Protein AF-A0A2T2R3G6-F1 (afdb_monomer)

Radius of gyration: 20.71 Å; Cα contacts (8 Å, |Δi|>4): 305; chains: 1; bounding box: 63×57×49 Å

Nearest PDB structures (foldseek):
  6sni-assembly1_X  TM=6.736E-01  e=7.166E-01  Saccharomyces cerevisiae

Foldseek 3Di:
DDDPPPPVVVVCPPVLVVVLVVLLVVQLCVLLVVLVPDDFAQDDVLVVLLVLLLVLQPDLDDQQDPLCPPPNVVDRDDQASVLSNQLSPQCNVPNSRNSLSSSLSSLLSCLLSLQLSLCVVVVPPPSVVVSVCVCVVDPVVVSVSRHSDLCSNVNSLLSVLLVCLVVVVLVVNLQSLLVCSNGHLVSCVQLVSLVVVQVVCCVPPVDRDCSSNVSSVNSNLNNLVVHPRSVVSVVVCCCVPVVVVVCVVVPNDDPPDVVPPPVPPVVVCVVPPD

pLDDT: mean 86.93, std 16.01, range [39.03, 98.69]

Secondary structure (DSSP, 8-state):
-------HHHHHTSHHHHHHHHHHHHHHHHHHHHHHTSSS-SSHHHHHHHHHHHHTTT-S---SSSGGGSTTTTS---TTHHHHHHHHHHHHHH-HHHHHHHHHHHHHHHHHHHHHHHHHHTT-TTHHHHHHHHHHS-HHHHHHHHS--THHHHHHHHHHHHHHHHTT-HHHHHHHHHHHHHH-GGGGHHHHHHHHHHHHHHHHHS----HHHHHHHHHHHHHHHHSTTHHHHHHHHHIIIIIHHHHHHTT---S-SGGG----HHHHHHHHT-

Mean predicted aligned error: 7.82 Å

Structure (mmCIF, N/CA/C/O backbone):
data_AF-A0A2T2R3G6-F1
#
_entry.id   AF-A0A2T2R3G6-F1
#
loop_
_atom_site.group_PDB
_atom_site.id
_atom_site.type_symbol
_atom_site.label_atom_id
_atom_site.label_alt_id
_atom_site.label_comp_id
_atom_site.label_asym_id
_atom_site.label_entity_id
_atom_site.label_seq_id
_atom_site.pdbx_PDB_ins_code
_atom_site.Cartn_x
_atom_site.Cartn_y
_atom_site.Cartn_z
_atom_site.occupancy
_atom_site.B_iso_or_equiv
_atom_site.auth_seq_id
_atom_site.auth_comp_id
_atom_site.auth_asym_id
_atom_site.auth_atom_id
_atom_site.pdbx_PDB_model_num
ATOM 1 N N . MET A 1 1 ? -28.044 13.651 13.625 1.00 39.03 1 MET A N 1
ATOM 2 C CA . MET A 1 1 ? -26.801 13.963 14.368 1.00 39.03 1 MET A CA 1
ATOM 3 C C . MET A 1 1 ? -25.564 13.496 13.582 1.00 39.03 1 MET A C 1
ATOM 5 O O . MET A 1 1 ? -24.772 12.707 14.073 1.00 39.03 1 MET A O 1
ATOM 9 N N . TYR A 1 2 ? -25.412 13.959 12.334 1.00 41.62 2 TYR A N 1
ATOM 10 C CA . TYR A 1 2 ? -24.286 13.629 11.449 1.00 41.62 2 TYR A CA 1
ATOM 11 C C . TYR A 1 2 ? -23.939 14.863 10.615 1.00 41.62 2 TYR A C 1
ATOM 13 O O . TYR A 1 2 ? -24.542 15.094 9.574 1.00 41.62 2 TYR A O 1
ATOM 21 N N . SER A 1 3 ? -22.976 15.657 11.073 1.00 40.16 3 SER A N 1
ATOM 22 C CA . SER A 1 3 ? -22.322 16.681 10.249 1.00 40.16 3 SER A CA 1
ATOM 23 C C . SER A 1 3 ? -20.964 17.062 10.840 1.00 40.16 3 SER A C 1
ATOM 25 O O . SER A 1 3 ? -20.681 18.226 11.079 1.00 40.16 3 SER A O 1
ATOM 27 N N . ASN A 1 4 ? -20.102 16.071 11.070 1.00 41.09 4 ASN A N 1
ATOM 28 C CA . ASN A 1 4 ? -18.663 16.320 11.160 1.00 41.09 4 ASN A CA 1
ATOM 29 C C . ASN A 1 4 ? -18.038 15.919 9.824 1.00 41.09 4 ASN A C 1
ATOM 31 O O . ASN A 1 4 ? -17.258 14.970 9.730 1.00 41.09 4 ASN A O 1
ATOM 35 N N . LEU A 1 5 ? -18.438 16.631 8.765 1.00 44.44 5 LEU A N 1
ATOM 36 C CA . LEU A 1 5 ? -17.554 16.808 7.622 1.00 44.44 5 LEU A CA 1
ATOM 37 C C . LEU A 1 5 ? -16.314 17.487 8.192 1.00 44.44 5 LEU A C 1
ATOM 39 O O . LEU A 1 5 ? -16.397 18.572 8.757 1.00 44.44 5 LEU A O 1
ATOM 43 N N . ILE A 1 6 ? -15.203 16.762 8.153 1.00 50.38 6 ILE A N 1
ATOM 44 C CA . ILE A 1 6 ? -13.893 17.214 8.601 1.00 50.38 6 ILE A CA 1
ATOM 45 C C . ILE A 1 6 ? -13.668 18.603 8.005 1.00 50.38 6 ILE A C 1
ATOM 47 O O . ILE A 1 6 ? -13.547 18.728 6.787 1.00 50.38 6 ILE A O 1
ATOM 51 N N . ASP A 1 7 ? -13.630 19.634 8.850 1.00 47.47 7 ASP A N 1
ATOM 52 C CA . ASP A 1 7 ? -13.174 20.957 8.445 1.00 47.47 7 ASP A CA 1
ATOM 53 C C . ASP A 1 7 ? -11.701 20.823 8.045 1.00 47.47 7 ASP A C 1
ATOM 55 O O . ASP A 1 7 ? -10.779 20.795 8.872 1.00 47.47 7 ASP A O 1
ATOM 59 N N . PHE A 1 8 ? -11.490 20.614 6.749 1.00 47.41 8 PHE A N 1
ATOM 60 C CA . PHE A 1 8 ? -10.202 20.258 6.173 1.00 47.41 8 PHE A CA 1
ATOM 61 C C . PHE A 1 8 ? -9.175 21.377 6.406 1.00 47.41 8 PHE A C 1
ATOM 63 O O . PHE A 1 8 ? -7.996 21.096 6.632 1.00 47.41 8 PHE A O 1
ATOM 70 N N . LYS A 1 9 ? -9.630 22.640 6.470 1.00 46.06 9 LYS A N 1
ATOM 71 C CA . LYS A 1 9 ? -8.778 23.815 6.703 1.00 46.06 9 LYS A CA 1
ATOM 72 C C . LYS A 1 9 ? -8.233 23.866 8.131 1.00 46.06 9 LYS A C 1
ATOM 74 O O . LYS A 1 9 ? -7.035 24.080 8.310 1.00 46.06 9 LYS A O 1
ATOM 79 N N . ASN A 1 10 ? -9.059 23.601 9.143 1.00 48.12 10 ASN A N 1
ATOM 80 C CA . ASN A 1 10 ? -8.590 23.543 10.536 1.00 48.12 10 ASN A CA 1
ATOM 81 C C . ASN A 1 10 ? -7.815 22.255 10.849 1.00 48.12 10 ASN A C 1
ATOM 83 O O . ASN A 1 10 ? -6.968 22.216 11.744 1.00 48.12 10 ASN A O 1
ATOM 87 N N . THR A 1 11 ? -8.036 21.204 10.059 1.00 52.19 11 THR A N 1
ATOM 88 C CA . THR A 1 11 ? -7.365 19.917 10.227 1.00 52.19 11 THR A CA 1
ATOM 89 C C . THR A 1 11 ? -5.883 19.990 9.851 1.00 52.19 11 THR A C 1
ATOM 91 O O . THR A 1 11 ? -5.069 19.512 10.641 1.00 52.19 11 THR A O 1
ATOM 94 N N . ILE A 1 12 ? -5.513 20.648 8.742 1.00 52.28 12 ILE A N 1
ATOM 95 C CA . ILE A 1 12 ? -4.117 20.790 8.268 1.00 52.28 12 ILE A CA 1
ATOM 96 C C . ILE A 1 12 ? -3.235 21.576 9.258 1.00 52.28 12 ILE A C 1
ATOM 98 O O . ILE A 1 12 ? -2.054 21.270 9.405 1.00 52.28 12 ILE A O 1
ATOM 102 N N . LYS A 1 13 ? -3.808 22.514 10.027 1.00 50.62 13 LYS A N 1
ATOM 103 C CA . LYS A 1 13 ? -3.076 23.289 11.050 1.00 50.62 13 LYS A CA 1
ATOM 104 C C . LYS A 1 13 ? -2.739 22.505 12.324 1.00 50.62 13 LYS A C 1
ATOM 106 O O . LYS A 1 13 ? -2.010 23.002 13.181 1.00 50.62 13 LYS A O 1
ATOM 111 N N . SER A 1 14 ? -3.247 21.283 12.491 1.00 69.56 14 SER A N 1
ATOM 112 C CA . SER A 1 14 ? -2.908 20.480 13.668 1.00 69.56 14 SER A CA 1
ATOM 113 C C . SER A 1 14 ? -1.479 19.929 13.559 1.00 69.56 14 SER A C 1
ATOM 115 O O . SER A 1 14 ? -1.137 19.274 12.574 1.00 69.56 14 SER A O 1
ATOM 117 N N . LYS A 1 15 ? -0.653 20.137 14.602 1.00 81.19 15 LYS A N 1
ATOM 118 C CA . LYS A 1 15 ? 0.766 19.705 14.676 1.00 81.19 15 LYS A CA 1
ATOM 119 C C . LYS A 1 15 ? 1.006 18.263 14.195 1.00 81.19 15 LYS A C 1
ATOM 121 O O . LYS A 1 15 ? 2.077 17.956 13.690 1.00 81.19 15 LYS A O 1
ATOM 126 N N . ARG A 1 16 ? 0.013 17.372 14.317 1.00 82.88 16 ARG A N 1
ATOM 127 C CA . ARG A 1 16 ? 0.084 15.983 13.830 1.00 82.88 16 ARG A CA 1
ATOM 128 C C . ARG A 1 16 ? 0.355 15.854 12.324 1.00 82.88 16 ARG A C 1
ATOM 130 O O . ARG A 1 16 ? 1.092 14.951 11.953 1.00 82.88 16 ARG A O 1
ATOM 137 N N . TRP A 1 17 ? -0.206 16.711 11.467 1.00 86.56 17 TRP A N 1
ATOM 138 C CA . TRP A 1 17 ? -0.004 16.586 10.017 1.00 86.56 17 TRP A CA 1
ATOM 139 C C . TRP A 1 17 ? 1.350 17.118 9.585 1.00 86.56 17 TRP A C 1
ATOM 141 O O . TRP A 1 17 ? 1.977 16.509 8.729 1.00 86.56 17 TRP A O 1
ATOM 151 N N . LEU A 1 18 ? 1.844 18.167 10.248 1.00 92.00 18 LEU A N 1
ATOM 152 C CA . LEU A 1 18 ? 3.220 18.632 10.064 1.00 92.00 18 LEU A CA 1
ATOM 153 C C . LEU A 1 18 ? 4.217 17.507 10.354 1.00 92.00 18 LEU A C 1
ATOM 155 O O . LEU A 1 18 ? 5.111 17.257 9.555 1.00 92.00 18 LEU A O 1
ATOM 159 N N . TRP A 1 19 ? 4.016 16.760 11.442 1.00 94.69 19 TRP A N 1
ATOM 160 C CA . TRP A 1 19 ? 4.860 15.605 11.744 1.00 94.69 19 TRP A CA 1
ATOM 161 C C . TRP A 1 19 ? 4.703 14.459 10.747 1.00 94.69 19 TRP A C 1
ATOM 163 O O . TRP A 1 19 ? 5.701 13.846 10.389 1.00 94.69 19 TRP A O 1
ATOM 173 N N . ALA A 1 20 ? 3.488 14.168 10.277 1.00 94.94 20 ALA A N 1
ATOM 174 C CA . ALA A 1 20 ? 3.276 13.145 9.253 1.00 94.94 20 ALA A CA 1
ATOM 175 C C . ALA A 1 20 ? 4.004 13.489 7.942 1.00 94.94 20 ALA A C 1
ATOM 177 O O . ALA A 1 20 ? 4.664 12.627 7.368 1.00 94.94 20 ALA A O 1
ATOM 178 N N . VAL A 1 21 ? 3.941 14.756 7.516 1.00 96.38 21 VAL A N 1
ATOM 179 C CA . VAL A 1 21 ? 4.711 15.271 6.374 1.00 96.38 21 VAL A CA 1
ATOM 180 C C . VAL A 1 21 ? 6.210 15.187 6.658 1.00 96.38 21 VAL A C 1
ATOM 182 O O . VAL A 1 21 ? 6.958 14.744 5.797 1.00 96.38 21 VAL A O 1
ATOM 185 N N . GLY A 1 22 ? 6.649 15.519 7.875 1.00 97.19 22 GLY A N 1
ATOM 186 C CA . GLY A 1 22 ? 8.041 15.353 8.296 1.00 97.19 22 GLY A CA 1
ATOM 187 C C . GLY A 1 22 ? 8.535 13.909 8.164 1.00 97.19 22 GLY A C 1
ATOM 188 O O . GLY A 1 22 ? 9.585 13.681 7.572 1.00 97.19 22 GLY A O 1
ATOM 189 N N . TYR A 1 23 ? 7.760 12.924 8.634 1.00 97.75 23 TYR A N 1
ATOM 190 C CA . TYR A 1 23 ? 8.084 11.503 8.458 1.00 97.75 23 TYR A CA 1
ATOM 191 C C . TYR A 1 23 ? 8.089 11.085 6.989 1.00 97.75 23 TYR A C 1
ATOM 193 O O . TYR A 1 23 ? 8.966 10.320 6.594 1.00 97.75 23 TYR A O 1
ATOM 201 N N . LEU A 1 24 ? 7.143 11.582 6.189 1.00 98.31 24 LEU A N 1
ATOM 202 C CA . LEU A 1 24 ? 7.088 11.305 4.756 1.00 98.31 24 LEU A CA 1
ATOM 203 C C . LEU A 1 24 ? 8.350 11.820 4.055 1.00 98.31 24 LEU A C 1
ATOM 205 O O . LEU A 1 24 ? 9.021 11.050 3.382 1.00 98.31 24 LEU A O 1
ATOM 209 N N . VAL A 1 25 ? 8.705 13.091 4.255 1.00 98.44 25 VAL A N 1
ATOM 210 C CA . VAL A 1 25 ? 9.875 13.715 3.621 1.00 98.44 25 VAL A CA 1
ATOM 211 C C . VAL A 1 25 ? 11.170 13.067 4.103 1.00 98.44 25 VAL A C 1
ATOM 213 O O . VAL A 1 25 ? 11.988 12.672 3.280 1.00 98.44 25 VAL A O 1
ATOM 216 N N . ALA A 1 26 ? 11.350 12.895 5.416 1.00 98.25 26 ALA A N 1
ATOM 217 C CA . ALA A 1 26 ? 12.569 12.300 5.961 1.00 98.25 26 ALA A CA 1
ATOM 218 C C . ALA A 1 26 ? 12.765 10.851 5.490 1.00 98.25 26 ALA A C 1
ATOM 220 O O . ALA A 1 26 ? 13.861 10.484 5.072 1.00 98.25 26 ALA A O 1
ATOM 221 N N . SER A 1 27 ? 11.700 10.040 5.501 1.00 98.19 27 SER A N 1
ATOM 222 C CA . SER A 1 27 ? 11.773 8.654 5.021 1.00 98.19 27 SER A CA 1
ATOM 223 C C . SER A 1 27 ? 11.993 8.605 3.511 1.00 98.19 27 SER A C 1
ATOM 225 O O . SER A 1 27 ? 12.793 7.801 3.047 1.00 98.19 27 SER A O 1
ATOM 227 N N . PHE A 1 28 ? 11.333 9.481 2.744 1.00 98.69 28 PHE A N 1
ATOM 228 C CA . PHE A 1 28 ? 11.539 9.582 1.300 1.00 98.69 28 PHE A CA 1
ATOM 229 C C . PHE A 1 28 ? 13.001 9.878 0.984 1.00 98.69 28 PHE A C 1
ATOM 231 O O . PHE A 1 28 ? 13.601 9.137 0.217 1.00 98.69 28 PHE A O 1
ATOM 238 N N . LEU A 1 29 ? 13.586 10.900 1.617 1.00 98.56 29 LEU A N 1
ATOM 239 C CA . LEU A 1 29 ? 14.992 11.249 1.424 1.00 98.56 29 LEU A CA 1
ATOM 240 C C . LEU A 1 29 ? 15.914 10.090 1.809 1.00 98.56 29 LEU A C 1
ATOM 242 O O . LEU A 1 29 ? 16.826 9.774 1.055 1.00 98.56 29 LEU A O 1
ATOM 246 N N . PHE A 1 30 ? 15.653 9.416 2.930 1.00 97.62 30 PHE A N 1
ATOM 247 C CA . PHE A 1 30 ? 16.432 8.252 3.352 1.00 97.62 30 PHE A CA 1
ATOM 248 C C . PHE A 1 30 ? 16.434 7.130 2.299 1.00 97.62 30 PHE A C 1
ATOM 250 O O . PHE A 1 30 ? 17.503 6.699 1.867 1.00 97.62 30 PHE A O 1
ATOM 257 N N . PHE A 1 31 ? 15.257 6.679 1.849 1.00 98.06 31 PHE A N 1
ATOM 258 C CA . PHE A 1 31 ? 15.159 5.622 0.837 1.00 98.06 31 PHE A CA 1
ATOM 259 C C . PHE A 1 31 ? 15.727 6.077 -0.511 1.00 98.06 31 PHE A C 1
ATOM 261 O O . PHE A 1 31 ? 16.480 5.340 -1.148 1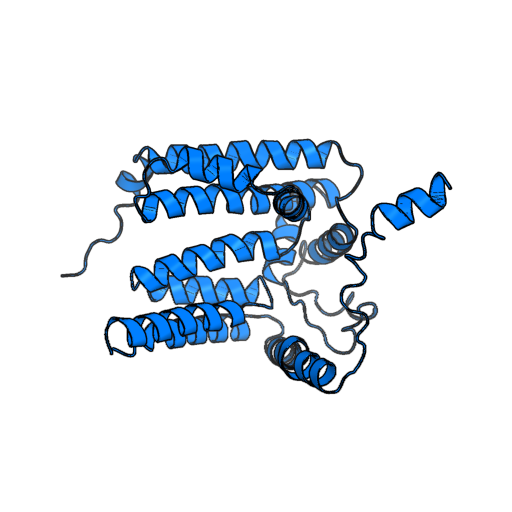.00 98.06 31 PHE A O 1
ATOM 268 N N . PHE A 1 32 ? 15.418 7.306 -0.920 1.00 98.25 32 PHE A N 1
ATOM 269 C CA . PHE A 1 32 ? 15.817 7.843 -2.212 1.00 98.25 32 PHE A CA 1
ATOM 270 C C . PHE A 1 32 ? 17.329 8.020 -2.328 1.00 98.25 32 PHE A C 1
ATOM 272 O O . PHE A 1 32 ? 17.908 7.592 -3.321 1.00 98.25 32 PHE A O 1
ATOM 279 N N . LEU A 1 33 ? 17.989 8.575 -1.306 1.00 98.06 33 LEU A N 1
ATOM 280 C CA . LEU A 1 33 ? 19.445 8.735 -1.301 1.00 98.06 33 LEU A CA 1
ATOM 281 C C . LEU A 1 33 ? 20.163 7.385 -1.383 1.00 98.06 33 LEU A C 1
ATOM 283 O O . LEU A 1 33 ? 21.166 7.267 -2.080 1.00 98.06 33 LEU A O 1
ATOM 287 N N . ILE A 1 34 ? 19.643 6.346 -0.729 1.00 96.50 34 ILE A N 1
ATOM 288 C CA . ILE A 1 34 ? 20.208 4.996 -0.847 1.00 96.50 34 ILE A CA 1
ATOM 289 C C . ILE A 1 34 ? 20.004 4.456 -2.264 1.00 96.50 34 ILE A C 1
ATOM 291 O O . ILE A 1 34 ? 20.954 3.975 -2.872 1.00 96.50 34 ILE A O 1
ATOM 295 N N . HIS A 1 35 ? 18.802 4.589 -2.830 1.00 96.19 35 HIS A N 1
ATOM 296 C CA . HIS A 1 35 ? 18.534 4.168 -4.205 1.00 96.19 35 HIS A CA 1
ATOM 297 C C . HIS A 1 35 ? 19.368 4.917 -5.251 1.00 96.19 35 HIS A C 1
ATOM 299 O O . HIS A 1 35 ? 19.729 4.321 -6.263 1.00 96.19 35 HIS A O 1
ATOM 305 N N . LEU A 1 36 ? 19.6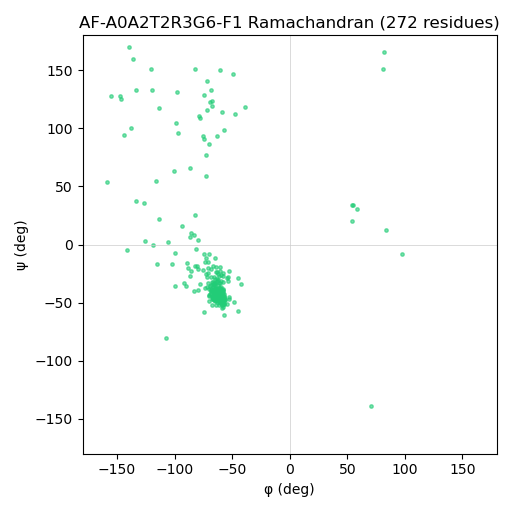86 6.194 -5.030 1.00 96.25 36 LEU A N 1
ATOM 306 C CA . LEU A 1 36 ? 20.556 6.968 -5.919 1.00 96.25 36 LEU A CA 1
ATOM 307 C C . LEU A 1 36 ? 21.992 6.439 -5.945 1.00 96.25 36 LEU A C 1
ATOM 309 O O . LEU A 1 36 ? 22.617 6.470 -6.997 1.00 96.25 36 LEU A O 1
ATOM 313 N N . ASN A 1 37 ? 22.491 5.929 -4.818 1.00 94.56 37 ASN A N 1
ATOM 314 C CA . ASN A 1 37 ? 23.843 5.373 -4.713 1.00 94.56 37 ASN A CA 1
ATOM 315 C C . ASN A 1 37 ? 23.956 3.927 -5.230 1.00 94.56 37 ASN A C 1
ATOM 317 O O . ASN A 1 37 ? 25.046 3.362 -5.229 1.00 94.56 37 ASN A O 1
ATOM 321 N N . LEU A 1 38 ? 22.846 3.310 -5.641 1.00 93.06 38 LEU A N 1
ATOM 322 C CA . LEU A 1 38 ? 22.836 1.975 -6.230 1.00 93.06 38 LEU A CA 1
ATOM 323 C C . LEU A 1 38 ? 22.794 2.075 -7.753 1.00 93.06 38 LEU A C 1
ATOM 325 O O . LEU A 1 38 ? 21.916 2.739 -8.302 1.00 93.06 38 LEU A O 1
ATOM 329 N N . GLU A 1 39 ? 23.671 1.349 -8.437 1.00 91.94 39 GLU A N 1
ATOM 330 C CA . GLU A 1 39 ? 23.513 1.100 -9.871 1.00 91.94 39 GLU A CA 1
ATOM 331 C C . GLU A 1 39 ? 22.312 0.166 -10.094 1.00 91.94 39 GLU A C 1
ATOM 333 O O . GLU A 1 39 ? 22.240 -0.929 -9.529 1.00 91.94 39 GLU A O 1
ATOM 338 N N . GLY A 1 40 ? 21.324 0.605 -10.880 1.00 93.06 40 GLY A N 1
ATOM 339 C CA . GLY A 1 40 ? 20.099 -0.161 -11.104 1.00 93.06 40 GLY A CA 1
ATOM 340 C C . GLY A 1 40 ? 19.186 -0.223 -9.873 1.00 93.06 40 GLY A C 1
ATOM 341 O O . GLY A 1 40 ? 18.963 0.779 -9.191 1.00 93.06 40 GLY A O 1
ATOM 342 N N . PHE A 1 41 ? 18.591 -1.390 -9.602 1.00 94.19 41 PHE A N 1
ATOM 343 C CA . PHE A 1 41 ? 17.603 -1.560 -8.533 1.00 94.19 41 PHE A CA 1
ATOM 344 C C . PHE A 1 41 ? 18.015 -2.594 -7.490 1.00 94.19 41 PHE A C 1
ATOM 346 O O . PHE A 1 41 ? 18.673 -3.591 -7.779 1.00 94.19 41 PHE A O 1
ATOM 353 N N . PHE A 1 42 ? 17.532 -2.386 -6.266 1.00 91.12 42 PHE A N 1
ATOM 354 C CA . PHE A 1 42 ? 17.641 -3.380 -5.211 1.00 91.12 42 PHE A CA 1
ATOM 355 C C . PHE A 1 42 ? 16.689 -4.555 -5.504 1.00 91.12 42 PHE A C 1
ATOM 357 O O . PHE A 1 42 ? 15.469 -4.382 -5.512 1.00 91.12 42 PHE A O 1
ATOM 364 N N . GLY A 1 43 ? 17.252 -5.746 -5.731 1.00 86.38 43 GLY A N 1
ATOM 365 C CA . GLY A 1 43 ? 16.516 -6.974 -6.058 1.00 86.38 43 GLY A CA 1
ATOM 366 C C . GLY A 1 43 ? 16.099 -7.096 -7.533 1.00 86.38 43 GLY A C 1
ATOM 367 O O . GLY A 1 43 ? 15.847 -6.107 -8.217 1.00 86.38 43 GLY A O 1
ATOM 368 N N . SER A 1 44 ? 15.991 -8.334 -8.027 1.00 86.12 44 SER A N 1
ATOM 369 C CA . SER A 1 44 ? 15.664 -8.639 -9.433 1.00 86.12 44 SER A CA 1
ATOM 370 C C . SER A 1 44 ? 14.263 -8.183 -9.849 1.00 86.12 44 SER A C 1
ATOM 372 O O . SER A 1 44 ? 14.072 -7.688 -10.958 1.00 86.12 44 SER A O 1
ATOM 374 N N . ASP A 1 45 ? 13.280 -8.301 -8.955 1.00 86.50 45 ASP A N 1
ATOM 375 C CA . ASP A 1 45 ? 11.872 -8.025 -9.275 1.00 86.50 45 ASP A CA 1
ATOM 376 C C . ASP A 1 45 ? 11.619 -6.553 -9.614 1.00 86.50 45 ASP A C 1
ATOM 378 O O . ASP A 1 45 ? 10.716 -6.235 -10.389 1.00 86.50 45 ASP A O 1
ATOM 382 N N . ALA A 1 46 ? 12.423 -5.641 -9.064 1.00 92.75 46 ALA A N 1
ATOM 383 C CA . ALA A 1 46 ? 12.292 -4.218 -9.341 1.00 92.75 46 ALA A CA 1
ATOM 384 C C . ALA A 1 46 ? 12.594 -3.892 -10.815 1.00 92.75 46 ALA A C 1
ATOM 386 O O . ALA A 1 46 ? 11.926 -3.034 -11.389 1.00 92.75 46 ALA A O 1
ATOM 387 N N . PHE A 1 47 ? 13.514 -4.620 -11.464 1.00 92.38 47 PHE A N 1
ATOM 388 C CA . PHE A 1 47 ? 13.775 -4.473 -12.901 1.00 92.38 47 PHE A CA 1
ATOM 389 C C . PHE A 1 47 ? 12.559 -4.868 -13.737 1.00 92.38 47 PHE A C 1
ATOM 391 O O . PHE A 1 47 ? 12.188 -4.150 -14.668 1.00 92.38 47 PHE A O 1
ATOM 398 N N . TYR A 1 48 ? 11.917 -5.982 -13.374 1.00 90.06 48 TYR A N 1
ATOM 399 C CA . TYR A 1 48 ? 10.674 -6.424 -13.998 1.00 90.06 48 TYR A CA 1
ATOM 400 C C . TYR A 1 48 ? 9.584 -5.356 -13.853 1.00 90.06 48 TYR A C 1
ATOM 402 O O . TYR A 1 48 ? 9.002 -4.926 -14.848 1.00 90.06 48 TYR A O 1
ATOM 410 N N . HIS A 1 49 ? 9.354 -4.863 -12.636 1.00 93.19 49 HIS A N 1
ATOM 411 C CA . HIS A 1 49 ? 8.321 -3.865 -12.395 1.00 93.19 49 HIS A CA 1
ATOM 412 C C . HIS A 1 49 ? 8.611 -2.522 -13.076 1.00 93.19 49 HIS A C 1
ATOM 414 O O . HIS A 1 49 ? 7.684 -1.907 -13.598 1.00 93.19 49 HIS A O 1
ATOM 420 N N . ALA A 1 50 ? 9.869 -2.080 -13.135 1.00 94.50 50 ALA A N 1
ATOM 421 C CA . ALA A 1 50 ? 10.258 -0.876 -13.866 1.00 94.50 50 ALA A CA 1
ATOM 422 C C . ALA A 1 50 ? 10.028 -1.037 -15.376 1.00 94.50 50 ALA A C 1
ATOM 424 O O . ALA A 1 50 ? 9.516 -0.135 -16.035 1.00 94.50 50 ALA A O 1
ATOM 425 N N . ALA A 1 51 ? 10.389 -2.197 -15.938 1.00 91.06 51 ALA A N 1
ATOM 426 C CA . ALA A 1 51 ? 10.137 -2.513 -17.341 1.00 91.06 51 ALA A CA 1
ATOM 427 C C . ALA A 1 51 ? 8.638 -2.560 -17.648 1.00 91.06 51 ALA A C 1
ATOM 429 O O . ALA A 1 51 ? 8.198 -1.935 -18.607 1.00 91.06 51 ALA A O 1
ATOM 430 N N . HIS A 1 52 ? 7.842 -3.211 -16.806 1.00 88.69 52 HIS A N 1
ATOM 431 C CA . HIS A 1 52 ? 6.400 -3.279 -17.004 1.00 88.69 52 HIS A CA 1
ATOM 432 C C . HIS A 1 52 ? 5.750 -1.890 -16.869 1.00 88.69 52 HIS A C 1
ATOM 434 O O . HIS A 1 52 ? 5.009 -1.457 -17.748 1.00 88.69 52 HIS A O 1
ATOM 440 N N . SER A 1 53 ? 6.115 -1.131 -15.835 1.00 92.56 53 SER A N 1
ATOM 441 C CA . SER A 1 53 ? 5.643 0.246 -15.632 1.00 92.56 53 SER A CA 1
ATOM 442 C C . SER A 1 53 ? 5.970 1.162 -16.813 1.00 92.56 53 SER A C 1
ATOM 444 O O . SER A 1 53 ? 5.186 2.053 -17.126 1.00 92.56 53 SER A O 1
ATOM 446 N N . SER A 1 54 ? 7.092 0.931 -17.509 1.00 91.56 54 SER A N 1
ATOM 447 C CA . SER A 1 54 ? 7.482 1.744 -18.665 1.00 91.56 54 SER A CA 1
ATOM 448 C C . SER A 1 54 ? 6.512 1.643 -19.847 1.00 91.56 54 SER A C 1
ATOM 450 O O . SER A 1 54 ? 6.403 2.606 -20.598 1.00 91.56 54 SER A O 1
ATOM 452 N N . TYR A 1 55 ? 5.737 0.561 -19.970 1.00 86.88 55 TYR A N 1
ATOM 453 C CA . TYR A 1 55 ? 4.684 0.475 -20.988 1.00 86.88 55 TYR A CA 1
ATOM 454 C C . TYR A 1 55 ? 3.477 1.359 -20.656 1.00 86.88 55 TYR A C 1
ATOM 456 O O . TYR A 1 55 ? 2.781 1.815 -21.549 1.00 86.88 55 TYR A O 1
ATOM 464 N N . TYR A 1 56 ? 3.236 1.673 -19.383 1.00 87.50 56 TYR A N 1
ATOM 465 C CA . TYR A 1 56 ? 2.106 2.510 -18.965 1.00 87.50 56 TYR A CA 1
ATOM 466 C C . TYR A 1 56 ? 2.362 4.023 -19.074 1.00 87.50 56 TYR A C 1
ATOM 468 O O . TYR A 1 56 ? 1.534 4.809 -18.597 1.00 87.50 56 TYR A O 1
ATOM 476 N N . GLN A 1 57 ? 3.480 4.437 -19.680 1.00 82.50 57 GLN A N 1
ATOM 477 C CA . GLN A 1 57 ? 3.772 5.845 -19.963 1.00 82.50 57 GLN A CA 1
ATOM 478 C C . GLN A 1 57 ? 2.753 6.424 -20.949 1.00 82.50 57 GLN A C 1
ATOM 480 O O . GLN A 1 57 ? 2.086 7.407 -20.633 1.00 82.50 57 GLN A O 1
ATOM 485 N N . ASP A 1 58 ? 2.559 5.742 -22.080 1.00 75.44 58 ASP A N 1
ATOM 486 C CA . ASP A 1 58 ? 1.874 6.326 -23.239 1.00 75.44 58 ASP A CA 1
ATOM 487 C C . ASP A 1 58 ? 0.425 5.864 -23.397 1.00 75.44 58 ASP A C 1
ATOM 489 O O . ASP A 1 58 ? -0.365 6.508 -24.086 1.00 75.44 58 ASP A O 1
ATOM 493 N N . THR A 1 59 ? 0.024 4.775 -22.735 1.00 72.94 59 THR A N 1
ATOM 494 C CA . THR A 1 59 ? -1.372 4.329 -22.772 1.00 72.94 59 THR A CA 1
ATOM 495 C C . THR A 1 59 ? -1.885 3.837 -21.420 1.00 72.94 59 THR A C 1
ATOM 497 O O . THR A 1 59 ? -1.173 3.721 -20.414 1.00 72.94 59 THR A O 1
ATOM 500 N N . PHE A 1 60 ? -3.195 3.615 -21.365 1.00 71.06 60 PHE A N 1
ATOM 501 C CA . PHE A 1 60 ? -3.881 3.089 -20.190 1.00 71.06 60 PHE A CA 1
ATOM 502 C C . PHE A 1 60 ? -3.941 1.548 -20.185 1.00 71.06 60 PHE A C 1
ATOM 504 O O . PHE A 1 60 ? -4.181 0.961 -19.133 1.00 71.06 60 PHE A O 1
ATOM 511 N N . TYR A 1 61 ? -3.681 0.886 -21.323 1.00 66.44 61 TYR A N 1
ATOM 512 C CA . TYR A 1 61 ? -3.922 -0.547 -21.522 1.00 66.44 61 TYR A CA 1
ATOM 513 C C . TYR A 1 61 ? -2.755 -1.217 -22.278 1.00 66.44 61 TYR A C 1
ATOM 515 O O . TYR A 1 61 ? -2.702 -1.150 -23.499 1.00 66.44 61 TYR A O 1
ATOM 523 N N . HIS A 1 62 ? -1.845 -1.908 -21.576 1.00 62.88 62 HIS A N 1
ATOM 524 C CA . HIS A 1 62 ? -0.722 -2.644 -22.201 1.00 62.88 62 HIS A CA 1
ATOM 525 C C . HIS A 1 62 ? -0.520 -4.065 -21.659 1.00 62.88 62 HIS A C 1
ATOM 527 O O . HIS A 1 62 ? 0.598 -4.564 -21.537 1.00 62.88 62 HIS A O 1
ATOM 533 N N . THR A 1 63 ? -1.602 -4.780 -21.362 1.00 59.59 63 THR A N 1
ATOM 534 C CA . THR A 1 63 ? -1.469 -6.174 -20.915 1.00 59.59 63 THR A CA 1
ATOM 535 C C . THR A 1 63 ? -1.075 -7.139 -22.047 1.00 59.59 63 THR A C 1
ATOM 537 O O . THR A 1 63 ? -0.716 -8.271 -21.758 1.00 59.59 63 THR A O 1
ATOM 540 N N . GLN A 1 64 ? -1.105 -6.761 -23.331 1.00 55.84 64 GLN A N 1
ATOM 541 C CA . GLN A 1 64 ? -1.014 -7.748 -24.423 1.00 55.84 64 GLN A CA 1
ATOM 542 C C . GLN A 1 64 ? 0.402 -8.082 -24.933 1.00 55.84 64 GLN A C 1
ATOM 544 O O . GLN A 1 64 ? 0.650 -9.248 -25.244 1.00 55.84 64 GLN A O 1
ATOM 549 N N . ASP A 1 65 ? 1.346 -7.136 -24.991 1.00 54.22 65 ASP A N 1
ATOM 550 C CA . ASP A 1 65 ? 2.601 -7.378 -25.731 1.00 54.22 65 ASP A CA 1
ATOM 551 C C . ASP A 1 65 ? 3.665 -8.143 -24.933 1.00 54.22 65 ASP A C 1
ATOM 553 O O . ASP A 1 65 ? 4.312 -9.052 -25.456 1.00 54.22 65 ASP A O 1
ATOM 557 N N . TRP A 1 66 ? 3.823 -7.834 -23.645 1.00 56.00 66 TRP A N 1
ATOM 558 C CA . TRP A 1 66 ? 4.896 -8.402 -22.822 1.00 56.00 66 TRP A CA 1
ATOM 559 C C . TRP A 1 66 ? 4.507 -9.734 -22.149 1.00 56.00 66 TRP A C 1
ATOM 561 O O . TRP A 1 66 ? 5.375 -10.532 -21.786 1.00 56.00 66 TRP A O 1
ATOM 571 N N . ILE A 1 67 ? 3.201 -10.017 -22.028 1.00 57.28 67 ILE A N 1
ATOM 572 C CA . ILE A 1 67 ? 2.684 -11.217 -21.355 1.00 57.28 67 ILE A CA 1
ATOM 573 C C . ILE A 1 67 ? 3.115 -12.506 -22.054 1.00 57.28 67 ILE A C 1
ATOM 575 O O . ILE A 1 67 ? 3.263 -13.523 -21.384 1.00 57.28 67 ILE A O 1
ATOM 579 N N . LYS A 1 68 ? 3.452 -12.462 -23.349 1.00 55.56 68 LYS A N 1
ATOM 580 C CA . LYS A 1 68 ? 3.966 -13.623 -24.098 1.00 55.56 68 LYS A CA 1
ATOM 581 C C . LYS A 1 68 ? 5.192 -14.282 -23.446 1.00 55.56 68 LYS A C 1
ATOM 583 O O . LYS A 1 68 ? 5.364 -15.486 -23.599 1.00 55.56 68 LYS A O 1
ATOM 588 N N . LEU A 1 69 ? 6.006 -13.522 -22.706 1.00 53.88 69 LEU A N 1
ATOM 589 C CA . LEU A 1 69 ? 7.216 -14.016 -22.032 1.00 53.88 69 LEU A CA 1
ATOM 590 C C . LEU A 1 69 ? 7.018 -14.297 -20.532 1.00 53.88 69 LEU A C 1
ATOM 592 O O . LEU A 1 69 ? 7.918 -14.828 -19.884 1.00 53.88 69 LEU A O 1
ATOM 596 N N . HIS A 1 70 ? 5.865 -13.949 -19.957 1.00 60.06 70 HIS A N 1
ATOM 597 C CA . HIS A 1 70 ? 5.581 -14.196 -18.545 1.00 60.06 70 HIS A CA 1
ATOM 598 C C . HIS A 1 70 ? 5.093 -15.637 -18.339 1.00 60.06 70 HIS A C 1
ATOM 600 O O . HIS A 1 70 ? 4.417 -16.196 -19.193 1.00 60.06 70 HIS A O 1
ATOM 606 N N . PHE A 1 71 ? 5.328 -16.247 -17.175 1.00 58.94 71 PHE A N 1
ATOM 607 C CA . PHE A 1 71 ? 4.788 -17.589 -16.874 1.00 58.94 71 PHE A CA 1
ATOM 608 C C . PHE A 1 71 ? 3.244 -17.623 -16.804 1.00 58.94 71 PHE A C 1
ATOM 610 O O . PHE A 1 71 ? 2.636 -18.691 -16.796 1.00 58.94 71 PHE A O 1
ATOM 617 N N . LEU A 1 72 ? 2.608 -16.446 -16.780 1.00 56.16 72 LEU A N 1
ATOM 618 C CA . LEU A 1 72 ? 1.159 -16.260 -16.926 1.00 56.16 72 LEU A CA 1
ATOM 619 C C . LEU A 1 72 ? 0.743 -15.991 -18.387 1.00 56.16 72 LEU A C 1
ATOM 621 O O . LEU A 1 72 ? -0.379 -15.558 -18.620 1.00 56.16 72 LEU A O 1
ATOM 625 N N . SER A 1 73 ? 1.609 -16.268 -19.370 1.00 55.16 73 SER A N 1
ATOM 626 C CA . SER A 1 73 ? 1.435 -15.948 -20.801 1.00 55.16 73 SER A CA 1
ATOM 627 C C . SER A 1 73 ? 0.136 -16.421 -21.429 1.00 55.16 73 SER A C 1
ATOM 629 O O . SER A 1 73 ? -0.324 -15.852 -22.415 1.00 55.16 73 SER A O 1
ATOM 631 N N . THR A 1 74 ? -0.486 -17.436 -20.838 1.00 57.69 74 THR A N 1
ATOM 632 C CA . THR A 1 74 ? -1.785 -17.936 -21.285 1.00 57.69 74 THR A CA 1
ATOM 633 C C . THR A 1 74 ? -2.915 -16.915 -21.130 1.00 57.69 74 THR A C 1
ATOM 635 O O . THR A 1 74 ? -3.947 -17.088 -21.775 1.00 57.69 74 THR A O 1
ATOM 638 N N . GLN A 1 75 ? -2.763 -15.874 -20.294 1.00 65.56 75 GLN A N 1
ATOM 639 C CA . GLN A 1 75 ? -3.814 -14.889 -20.024 1.00 65.56 75 GLN A CA 1
ATOM 640 C C . GLN A 1 75 ? -3.266 -13.493 -19.747 1.00 65.56 75 GLN A C 1
ATOM 642 O O . GLN A 1 75 ? -2.453 -13.288 -18.848 1.00 65.56 75 GLN A O 1
ATOM 647 N N . SER A 1 76 ? -3.784 -12.501 -20.472 1.00 71.88 76 SER A N 1
ATOM 648 C CA . SER A 1 76 ? -3.367 -11.117 -20.298 1.00 71.88 76 SER A CA 1
ATOM 649 C C . SER A 1 76 ? -3.956 -10.489 -19.025 1.00 71.88 76 SER A C 1
ATOM 651 O O . SER A 1 76 ? -5.078 -9.964 -19.027 1.00 71.88 76 SER A O 1
ATOM 653 N N . LEU A 1 77 ? -3.211 -10.549 -17.920 1.00 82.50 77 LEU A N 1
ATOM 654 C CA . LEU A 1 77 ? -3.515 -9.864 -16.665 1.00 82.50 77 LEU A CA 1
ATOM 655 C C . LEU A 1 77 ? -2.277 -9.160 -16.114 1.00 82.50 77 LEU A C 1
ATOM 657 O O . LEU A 1 77 ? -1.217 -9.763 -15.972 1.00 82.50 77 LEU A O 1
ATOM 661 N N . ASP A 1 78 ? -2.465 -7.910 -15.711 1.00 87.44 78 ASP A N 1
ATOM 662 C CA . ASP A 1 78 ? -1.549 -7.228 -14.811 1.00 87.44 78 ASP A CA 1
ATOM 663 C C . ASP A 1 78 ? -2.100 -7.278 -13.373 1.00 87.44 78 ASP A C 1
ATOM 665 O O . ASP A 1 78 ? -3.040 -6.547 -13.070 1.00 87.44 78 ASP A O 1
ATOM 669 N N . PRO A 1 79 ? -1.561 -8.125 -12.477 1.00 86.44 79 PRO A N 1
ATOM 670 C CA . PRO A 1 79 ? -2.034 -8.221 -11.092 1.00 86.44 79 PRO A CA 1
ATOM 671 C C . PRO A 1 79 ? -1.701 -6.987 -10.233 1.00 86.44 79 PRO A C 1
ATOM 673 O O . PRO A 1 79 ? -2.148 -6.892 -9.087 1.00 86.44 79 PRO A O 1
ATOM 676 N N . TYR A 1 80 ? -0.903 -6.053 -10.760 1.00 92.06 80 TYR A N 1
ATOM 677 C CA . TYR A 1 80 ? -0.423 -4.859 -10.067 1.00 92.06 80 TYR A CA 1
ATOM 678 C C . TYR A 1 80 ? -0.727 -3.587 -10.870 1.00 92.06 80 TYR A C 1
ATOM 680 O O . TYR A 1 80 ? 0.066 -2.646 -10.873 1.00 92.06 80 TYR A O 1
ATOM 688 N N . PHE A 1 81 ? -1.878 -3.555 -11.547 1.00 92.94 81 PHE A N 1
ATOM 689 C CA . PHE A 1 81 ? -2.252 -2.516 -12.507 1.00 92.94 81 PHE A CA 1
ATOM 690 C C . PHE A 1 81 ? -1.962 -1.081 -12.040 1.00 92.94 81 PHE A C 1
ATOM 692 O O . PHE A 1 81 ? -1.196 -0.365 -12.687 1.00 92.94 81 PHE A O 1
ATOM 699 N N . LEU A 1 82 ? -2.507 -0.641 -10.899 1.00 95.25 82 LEU A N 1
ATOM 700 C CA . LEU A 1 82 ? -2.267 0.732 -10.429 1.00 95.25 82 LEU A CA 1
ATOM 701 C C . LEU A 1 82 ? -0.842 0.970 -9.927 1.00 95.25 82 LEU A C 1
ATOM 703 O O . LEU A 1 82 ? -0.376 2.109 -9.958 1.00 95.25 82 LEU A O 1
ATOM 707 N N . PHE A 1 83 ? -0.139 -0.071 -9.483 1.00 96.31 83 PHE A N 1
ATOM 708 C CA . PHE A 1 83 ? 1.271 0.048 -9.128 1.00 96.31 83 PHE A CA 1
ATOM 709 C C . PHE A 1 83 ? 2.115 0.321 -10.376 1.00 96.31 83 PHE A C 1
ATOM 711 O O . PHE A 1 83 ? 2.900 1.269 -10.374 1.00 96.31 83 PHE A O 1
ATOM 718 N N . HIS A 1 84 ? 1.906 -0.429 -11.462 1.00 94.44 84 HIS A N 1
ATOM 719 C CA . HIS A 1 84 ? 2.618 -0.182 -12.714 1.00 94.44 84 HIS A CA 1
ATOM 720 C C . HIS A 1 84 ? 2.197 1.126 -13.378 1.00 94.44 84 HIS A C 1
ATOM 722 O O . HIS A 1 84 ? 3.055 1.854 -13.874 1.00 94.44 84 HIS A O 1
ATOM 728 N N . LYS A 1 85 ? 0.905 1.482 -13.336 1.00 94.31 85 LYS A N 1
ATOM 729 C CA . LYS A 1 85 ? 0.445 2.775 -13.854 1.00 94.31 85 LYS A CA 1
ATOM 730 C C . LYS A 1 85 ? 1.052 3.940 -13.076 1.00 94.31 85 LYS A C 1
ATOM 732 O O . LYS A 1 85 ? 1.525 4.893 -13.688 1.00 94.31 85 LYS A O 1
ATOM 737 N N . GLY A 1 86 ? 1.083 3.847 -11.745 1.00 96.06 86 GLY A N 1
ATOM 738 C CA . GLY A 1 86 ? 1.757 4.816 -10.883 1.00 96.06 86 GLY A CA 1
ATOM 739 C C . GLY A 1 86 ? 3.236 4.945 -11.236 1.00 96.06 86 GLY A C 1
ATOM 740 O O . GLY A 1 86 ? 3.694 6.046 -11.521 1.00 96.06 86 GLY A O 1
ATOM 741 N N . GLY A 1 87 ? 3.957 3.824 -11.317 1.00 96.62 87 GLY A N 1
ATOM 742 C CA . GLY A 1 87 ? 5.357 3.804 -11.741 1.00 96.62 87 GLY A CA 1
ATOM 743 C C . GLY A 1 87 ? 5.573 4.426 -13.124 1.00 96.62 87 GLY A C 1
ATOM 744 O O . GLY A 1 87 ? 6.491 5.223 -13.291 1.00 96.62 87 GLY A O 1
ATOM 745 N N . GLY A 1 88 ? 4.698 4.131 -14.089 1.00 95.50 88 GLY A N 1
ATOM 746 C CA . GLY A 1 88 ? 4.748 4.673 -15.448 1.00 95.50 88 GLY A CA 1
ATOM 747 C C . GLY A 1 88 ? 4.663 6.198 -15.489 1.00 95.50 88 GLY A C 1
ATOM 748 O O . GLY A 1 88 ? 5.410 6.824 -16.235 1.00 95.50 88 GLY A O 1
ATOM 749 N N . ILE A 1 89 ? 3.843 6.809 -14.625 1.00 95.44 89 ILE A N 1
ATOM 750 C CA . ILE A 1 89 ? 3.758 8.274 -14.499 1.00 95.44 89 ILE A CA 1
ATOM 751 C C . ILE A 1 89 ? 5.113 8.858 -14.075 1.00 95.44 89 ILE A C 1
ATOM 753 O O . ILE A 1 89 ? 5.618 9.767 -14.729 1.00 95.44 89 ILE A O 1
ATOM 757 N N . PHE A 1 90 ?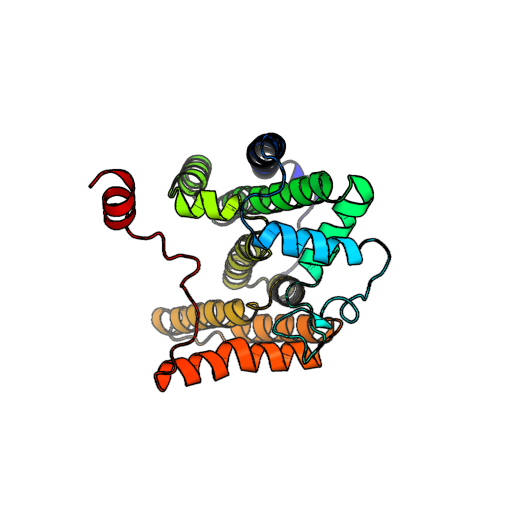 5.752 8.316 -13.036 1.00 97.44 90 PHE A N 1
ATOM 758 C CA . PHE A 1 90 ? 7.065 8.813 -12.601 1.00 97.44 90 PHE A CA 1
ATOM 759 C C . PHE A 1 90 ? 8.162 8.552 -13.638 1.00 97.44 90 PHE A C 1
ATOM 761 O O . PHE A 1 90 ? 9.036 9.395 -13.833 1.00 97.44 90 PHE A O 1
ATOM 768 N N . ILE A 1 91 ? 8.112 7.408 -14.323 1.00 96.62 91 ILE A N 1
ATOM 769 C CA . ILE A 1 91 ? 9.043 7.088 -15.408 1.00 96.62 91 ILE A CA 1
ATOM 770 C C . ILE A 1 91 ? 8.915 8.103 -16.552 1.00 96.62 91 ILE A C 1
ATOM 772 O O . ILE A 1 91 ? 9.940 8.558 -17.052 1.00 96.62 91 ILE A O 1
ATOM 776 N N . SER A 1 92 ? 7.694 8.509 -16.917 1.00 95.69 92 SER A N 1
ATOM 777 C CA . SER A 1 92 ? 7.472 9.491 -17.990 1.00 95.69 92 SER A CA 1
ATOM 778 C C . SER A 1 92 ? 8.101 10.860 -17.699 1.00 95.69 92 SER A C 1
ATOM 780 O O . SER A 1 92 ? 8.477 11.576 -18.620 1.00 95.69 92 SER A O 1
ATOM 782 N N . TRP A 1 93 ? 8.255 11.222 -16.420 1.00 96.56 93 TRP A N 1
ATOM 783 C CA . TRP A 1 93 ? 8.812 12.515 -16.009 1.00 96.56 93 TRP A CA 1
ATOM 784 C C . TRP A 1 93 ? 10.322 12.498 -15.783 1.00 96.56 93 TRP A C 1
ATOM 786 O O . TRP A 1 93 ? 10.982 13.507 -16.015 1.00 96.56 93 TRP A O 1
ATOM 796 N N . PHE A 1 94 ? 10.874 11.381 -15.307 1.00 97.44 94 PHE A N 1
ATOM 797 C CA . PHE A 1 94 ? 12.257 11.325 -14.816 1.00 97.44 94 PHE A CA 1
ATOM 798 C C . PHE A 1 94 ? 13.110 10.238 -15.484 1.00 97.44 94 PHE A C 1
ATOM 800 O O . PHE A 1 94 ? 14.263 10.041 -15.107 1.00 97.44 94 PHE A O 1
ATOM 807 N N . GLY A 1 95 ? 12.562 9.508 -16.456 1.00 96.69 95 GLY A N 1
ATOM 808 C CA . GLY A 1 95 ? 13.200 8.345 -17.064 1.00 96.69 95 GLY A CA 1
ATOM 809 C C . GLY A 1 95 ? 13.029 7.065 -16.239 1.00 96.69 95 GLY A C 1
ATOM 810 O O . GLY A 1 95 ? 12.643 7.082 -15.068 1.00 96.69 95 GLY A O 1
ATOM 811 N N . LYS A 1 96 ? 13.313 5.917 -16.869 1.00 95.00 96 LYS A N 1
ATOM 812 C CA . LYS A 1 96 ? 12.997 4.580 -16.332 1.00 95.00 96 LYS A CA 1
ATOM 813 C C . LYS A 1 96 ? 13.623 4.296 -14.971 1.00 95.00 96 LYS A C 1
ATOM 815 O O . LYS A 1 96 ? 12.930 3.843 -14.066 1.00 95.00 96 LYS A O 1
ATOM 820 N N . GLU A 1 97 ? 14.921 4.535 -14.829 1.00 96.38 97 GLU A N 1
ATOM 821 C CA . GLU A 1 97 ? 15.628 4.207 -13.592 1.00 96.38 97 GLU A CA 1
ATOM 822 C C . GLU A 1 97 ? 15.291 5.192 -12.469 1.00 96.38 97 GLU A C 1
ATOM 824 O O . GLU A 1 97 ? 14.763 4.796 -11.428 1.00 96.38 97 GLU A O 1
ATOM 829 N N . LEU A 1 98 ? 15.536 6.484 -12.697 1.00 97.94 98 LEU A N 1
ATOM 830 C CA . LEU A 1 98 ? 15.329 7.522 -11.690 1.00 97.94 98 LEU A CA 1
ATOM 831 C C . LEU A 1 98 ? 13.852 7.658 -11.298 1.00 97.94 98 LEU A C 1
ATOM 833 O O . LEU A 1 98 ? 13.539 7.693 -10.108 1.00 97.94 98 LEU A O 1
ATOM 837 N N . GLY A 1 99 ? 12.933 7.666 -12.267 1.00 97.88 99 GLY A N 1
ATOM 838 C CA . GLY A 1 99 ? 11.497 7.758 -12.001 1.00 97.88 99 GLY A CA 1
ATOM 839 C C . GLY A 1 99 ? 10.986 6.600 -11.153 1.00 97.88 99 GLY A C 1
ATOM 840 O O . GLY A 1 99 ? 10.263 6.813 -10.178 1.00 97.88 99 GLY A O 1
ATOM 841 N N . PHE A 1 100 ? 11.425 5.373 -11.443 1.00 97.56 100 PHE A N 1
ATOM 842 C CA . PHE A 1 100 ? 11.005 4.217 -10.659 1.00 97.56 100 PHE A CA 1
ATOM 843 C C . PHE A 1 100 ? 11.628 4.201 -9.250 1.00 97.56 100 PHE A C 1
ATOM 845 O O . PHE A 1 100 ? 10.945 3.833 -8.293 1.00 97.56 100 PHE A O 1
ATOM 852 N N . LYS A 1 101 ? 12.868 4.694 -9.080 1.00 98.12 101 LYS A N 1
ATOM 853 C CA . LYS A 1 101 ? 13.496 4.920 -7.760 1.00 98.12 101 LYS A CA 1
ATOM 854 C C . LYS A 1 101 ? 12.734 5.949 -6.917 1.00 98.12 101 LYS A C 1
ATOM 856 O O . LYS A 1 101 ? 12.500 5.705 -5.730 1.00 98.12 101 LYS A O 1
ATOM 861 N N . ILE A 1 102 ? 12.318 7.070 -7.518 1.00 98.50 102 ILE A N 1
ATOM 862 C CA . ILE A 1 102 ? 11.489 8.097 -6.860 1.00 98.50 102 ILE A CA 1
ATOM 863 C C . ILE A 1 102 ? 10.157 7.483 -6.419 1.00 98.50 102 ILE A C 1
ATOM 865 O O . ILE A 1 102 ? 9.781 7.603 -5.251 1.00 98.50 102 ILE A O 1
ATOM 869 N N . PHE A 1 103 ? 9.470 6.785 -7.328 1.00 98.44 103 PHE A N 1
ATOM 870 C CA . PHE A 1 103 ? 8.198 6.128 -7.038 1.00 98.44 103 PHE A CA 1
ATOM 871 C C . PHE A 1 103 ? 8.323 5.137 -5.876 1.00 98.44 103 PHE A C 1
ATOM 873 O O . PHE A 1 103 ? 7.584 5.241 -4.898 1.00 98.44 103 PHE A O 1
ATOM 880 N N . GLY A 1 104 ? 9.300 4.228 -5.930 1.00 98.12 104 GLY A N 1
ATOM 881 C CA . GLY A 1 104 ? 9.538 3.253 -4.867 1.00 98.12 104 GLY A CA 1
ATOM 882 C C . GLY A 1 104 ? 9.822 3.894 -3.514 1.00 98.12 104 GLY A C 1
ATOM 883 O O . GLY A 1 104 ? 9.208 3.524 -2.516 1.00 98.12 104 GLY A O 1
ATOM 884 N N . SER A 1 105 ? 10.673 4.920 -3.495 1.00 98.56 105 SER A N 1
ATOM 885 C CA . SER A 1 105 ? 11.039 5.642 -2.273 1.00 98.56 105 SER A CA 1
ATOM 886 C C . SER A 1 105 ? 9.840 6.359 -1.652 1.00 98.56 105 SER A C 1
ATOM 888 O O . SER A 1 105 ? 9.689 6.374 -0.429 1.00 98.56 105 SER A O 1
ATOM 890 N N . LEU A 1 106 ? 8.945 6.908 -2.482 1.00 98.69 106 LEU A N 1
ATOM 891 C CA . LEU A 1 106 ? 7.693 7.507 -2.025 1.00 98.69 106 LEU A CA 1
ATOM 892 C C . LEU A 1 106 ? 6.769 6.460 -1.396 1.00 98.69 106 LEU A C 1
ATOM 894 O O . LEU A 1 106 ? 6.215 6.704 -0.324 1.00 98.69 106 LEU A O 1
ATOM 898 N N . LEU A 1 107 ? 6.626 5.286 -2.016 1.00 98.50 107 LEU A N 1
ATOM 899 C CA . LEU A 1 107 ? 5.815 4.203 -1.458 1.00 98.50 107 LEU A CA 1
ATOM 900 C C . LEU A 1 107 ? 6.361 3.710 -0.113 1.00 98.50 107 LEU A C 1
ATOM 902 O O . LEU A 1 107 ? 5.592 3.544 0.833 1.00 98.50 107 LEU A O 1
ATOM 906 N N . SER A 1 108 ? 7.676 3.533 0.010 1.00 98.31 108 SER A N 1
ATOM 907 C CA . SER A 1 108 ? 8.319 3.132 1.268 1.00 98.31 108 SER A CA 1
ATOM 908 C C . SER A 1 108 ? 8.156 4.194 2.353 1.00 98.31 108 SER A C 1
ATOM 910 O O . SER A 1 108 ? 7.837 3.879 3.501 1.00 98.31 108 SER A O 1
ATOM 912 N N . ALA A 1 109 ? 8.275 5.471 1.990 1.00 98.44 109 ALA A N 1
ATOM 913 C CA . ALA A 1 109 ? 8.024 6.580 2.900 1.00 98.44 109 ALA A CA 1
ATOM 914 C C . ALA A 1 109 ? 6.562 6.642 3.371 1.00 98.44 109 ALA A C 1
ATOM 916 O O . ALA A 1 109 ? 6.298 6.907 4.549 1.00 98.44 109 ALA A O 1
ATOM 917 N N . LEU A 1 110 ? 5.608 6.342 2.483 1.00 98.31 110 LEU A N 1
ATOM 918 C CA . LEU A 1 110 ? 4.188 6.263 2.825 1.00 98.31 110 LEU A CA 1
ATOM 919 C C . LEU A 1 110 ? 3.910 5.190 3.879 1.00 98.31 110 LEU A C 1
ATOM 921 O O . LEU A 1 110 ? 3.037 5.416 4.716 1.00 98.31 110 LEU A O 1
ATOM 925 N N . VAL A 1 111 ? 4.646 4.073 3.906 1.00 98.31 111 VAL A N 1
ATOM 926 C CA . VAL A 1 111 ? 4.510 3.054 4.965 1.00 98.31 111 VAL A CA 1
ATOM 927 C C . VAL A 1 111 ? 4.786 3.664 6.341 1.00 98.31 111 VAL A C 1
ATOM 929 O O . VAL A 1 111 ? 3.948 3.568 7.242 1.00 98.31 111 VAL A O 1
ATOM 932 N N . ILE A 1 112 ? 5.929 4.339 6.495 1.00 98.25 112 ILE A N 1
ATOM 933 C CA . ILE A 1 112 ? 6.361 4.926 7.772 1.00 98.25 112 ILE A CA 1
ATOM 934 C C . ILE A 1 112 ? 5.433 6.074 8.190 1.00 98.25 112 ILE A C 1
ATOM 936 O O . ILE A 1 112 ? 4.951 6.114 9.326 1.00 98.25 112 ILE A O 1
ATOM 940 N N . ALA A 1 113 ? 5.121 6.985 7.263 1.00 98.06 113 ALA A N 1
ATOM 941 C CA . ALA A 1 113 ? 4.245 8.121 7.534 1.00 98.06 113 ALA A CA 1
ATOM 942 C C . ALA A 1 113 ? 2.821 7.675 7.907 1.00 98.06 113 ALA A C 1
ATOM 944 O O . ALA A 1 113 ? 2.234 8.191 8.862 1.00 98.06 113 ALA A O 1
ATOM 945 N N . SER A 1 114 ? 2.274 6.678 7.205 1.00 97.75 114 SER A N 1
ATOM 946 C CA . SER A 1 114 ? 0.941 6.134 7.491 1.00 97.75 114 SER A CA 1
ATOM 947 C C . SER A 1 114 ? 0.877 5.475 8.862 1.00 97.75 114 SER A C 1
ATOM 949 O O . SER A 1 114 ? -0.101 5.664 9.587 1.00 97.75 114 SER A O 1
ATOM 951 N N . PHE A 1 115 ? 1.928 4.749 9.253 1.00 97.94 115 PHE A N 1
ATOM 952 C CA . PHE A 1 115 ? 2.011 4.159 10.584 1.00 97.94 115 PHE A CA 1
ATOM 953 C C . PHE A 1 115 ? 1.961 5.236 11.677 1.00 97.94 115 PHE A C 1
ATOM 955 O O . PHE A 1 115 ? 1.142 5.144 12.594 1.00 97.94 115 PHE A O 1
ATOM 962 N N . TYR A 1 116 ? 2.734 6.320 11.537 1.00 97.88 116 TYR A N 1
ATOM 963 C CA . TYR A 1 116 ? 2.669 7.454 12.465 1.00 97.88 116 TYR A CA 1
ATOM 964 C C . TYR A 1 116 ? 1.266 8.076 12.538 1.00 97.88 116 TYR A C 1
ATOM 966 O O . TYR A 1 116 ? 0.742 8.316 13.633 1.00 97.88 116 TYR A O 1
ATOM 974 N N . VAL A 1 117 ? 0.641 8.328 11.381 1.00 97.19 117 VAL A N 1
ATOM 975 C CA . VAL A 1 117 ? -0.719 8.887 11.309 1.00 97.19 117 VAL A CA 1
ATOM 976 C C . VAL A 1 117 ? -1.700 7.991 12.058 1.00 97.19 117 VAL A C 1
ATOM 978 O O . VAL A 1 117 ? -2.487 8.490 12.861 1.00 97.19 117 VAL A O 1
ATOM 981 N N . LEU A 1 118 ? -1.625 6.676 11.871 1.00 97.00 118 LEU A N 1
ATOM 982 C CA . LEU A 1 118 ? -2.497 5.727 12.556 1.00 97.00 118 LEU A CA 1
ATOM 983 C C . LEU A 1 118 ? -2.296 5.715 14.066 1.00 97.00 118 LEU A C 1
ATOM 985 O O . LEU A 1 118 ? -3.282 5.733 14.802 1.00 97.00 118 LEU A O 1
ATOM 989 N N . LEU A 1 119 ? -1.054 5.773 14.548 1.00 97.06 119 LEU A N 1
ATOM 990 C CA . LEU A 1 119 ? -0.787 5.909 15.981 1.00 97.06 119 LEU A CA 1
ATOM 991 C C . LEU A 1 119 ? -1.431 7.179 16.549 1.00 97.06 119 LEU A C 1
ATOM 993 O O . LEU A 1 119 ? -2.023 7.146 17.630 1.00 97.06 119 LEU A O 1
ATOM 997 N N . LYS A 1 120 ? -1.379 8.295 15.812 1.00 95.25 120 LYS A N 1
ATOM 998 C CA . LYS A 1 120 ? -2.067 9.531 16.211 1.00 95.25 120 LYS A CA 1
ATOM 999 C C . LYS A 1 120 ? -3.585 9.398 16.173 1.00 95.25 120 LYS A C 1
ATOM 1001 O O . LYS A 1 120 ? -4.243 9.902 17.081 1.00 95.25 120 LYS A O 1
ATOM 1006 N N . LEU A 1 121 ? -4.145 8.725 15.170 1.00 94.12 121 LEU A N 1
ATOM 1007 C CA . LEU A 1 121 ? -5.585 8.480 15.070 1.00 94.12 121 LEU A CA 1
ATOM 1008 C C . LEU A 1 121 ? -6.093 7.602 16.221 1.00 94.12 121 LEU A C 1
ATOM 1010 O O . LEU A 1 121 ? -7.136 7.903 16.796 1.00 94.12 121 LEU A O 1
ATOM 1014 N N . PHE A 1 122 ? -5.318 6.596 16.629 1.00 95.19 122 PHE A N 1
ATOM 1015 C CA . PHE A 1 122 ? -5.598 5.769 17.805 1.00 95.19 122 PHE A CA 1
ATOM 1016 C C . PHE A 1 122 ? -5.200 6.419 19.138 1.00 95.19 122 PHE A C 1
ATOM 1018 O O . PHE A 1 122 ? -5.346 5.788 20.183 1.00 95.19 122 PHE A O 1
ATOM 1025 N N . LYS A 1 123 ? -4.728 7.674 19.125 1.00 95.00 123 LYS A N 1
ATOM 1026 C CA . LYS A 1 123 ? -4.300 8.429 20.315 1.00 95.00 123 LYS A CA 1
ATOM 1027 C C . LYS A 1 123 ? -3.230 7.698 21.144 1.00 95.00 123 LYS A C 1
ATOM 1029 O O . LYS A 1 123 ? -3.187 7.826 22.366 1.00 95.00 123 LYS A O 1
ATOM 1034 N N . VAL A 1 124 ? -2.346 6.952 20.483 1.00 96.19 124 VAL A N 1
ATOM 1035 C CA . VAL A 1 124 ? -1.245 6.234 21.134 1.00 96.19 124 VAL A CA 1
ATOM 1036 C C . VAL A 1 124 ? -0.241 7.247 21.691 1.00 96.19 124 VAL A C 1
ATOM 1038 O O . VAL A 1 124 ? 0.278 8.106 20.965 1.00 96.19 124 VAL A O 1
ATOM 1041 N N . LYS A 1 125 ? 0.032 7.160 22.999 1.00 95.38 125 LYS A N 1
ATOM 1042 C CA . LYS A 1 125 ? 1.078 7.957 23.658 1.00 95.38 125 LYS A CA 1
ATOM 1043 C C . LYS A 1 125 ? 2.438 7.628 23.038 1.00 95.38 125 LYS A C 1
ATOM 1045 O O . LYS A 1 125 ? 2.658 6.510 22.587 1.00 95.38 125 LYS A O 1
ATOM 1050 N N . HIS A 1 126 ? 3.358 8.594 23.020 1.00 96.31 126 HIS A N 1
ATOM 1051 C CA . HIS A 1 126 ? 4.728 8.365 22.536 1.00 96.31 126 HIS A CA 1
ATOM 1052 C C . HIS A 1 126 ? 4.814 7.869 21.077 1.00 96.31 126 HIS A C 1
ATOM 1054 O O . HIS A 1 126 ? 5.750 7.169 20.708 1.00 96.31 126 HIS A O 1
ATOM 1060 N N . SER A 1 127 ? 3.866 8.265 20.216 1.00 96.81 127 SER A N 1
ATOM 1061 C CA . SER A 1 127 ? 3.777 7.789 18.823 1.00 96.81 127 SER A CA 1
ATOM 1062 C C . SER A 1 127 ? 5.065 7.951 17.999 1.00 96.81 127 SER A C 1
ATOM 1064 O O . SER A 1 127 ? 5.295 7.181 17.073 1.00 96.81 127 SER A O 1
ATOM 1066 N N . HIS A 1 128 ? 5.907 8.935 18.326 1.00 97.19 128 HIS A N 1
ATOM 1067 C CA . HIS A 1 128 ? 7.203 9.136 17.674 1.00 97.19 128 HIS A CA 1
ATOM 1068 C C . HIS A 1 128 ? 8.168 7.976 17.942 1.00 97.19 128 HIS A C 1
ATOM 1070 O O . HIS A 1 128 ? 8.722 7.421 16.997 1.00 97.19 128 HIS A O 1
ATOM 1076 N N . TYR A 1 129 ? 8.301 7.559 19.204 1.00 97.62 129 TYR A N 1
ATOM 1077 C CA . TYR A 1 129 ? 9.158 6.440 19.598 1.00 97.62 129 TYR A CA 1
ATOM 1078 C C . TYR A 1 129 ? 8.689 5.133 18.969 1.00 97.62 129 TYR A C 1
ATOM 1080 O O . TYR A 1 129 ? 9.499 4.392 18.430 1.00 97.62 129 TYR A O 1
ATOM 1088 N N . TRP A 1 130 ? 7.376 4.894 18.940 1.00 97.81 130 TRP A N 1
ATOM 1089 C CA . TRP A 1 130 ? 6.816 3.715 18.278 1.00 97.81 130 TRP A CA 1
ATOM 1090 C C . TRP A 1 130 ? 7.034 3.716 16.765 1.00 97.81 130 TRP A C 1
ATOM 1092 O O . TRP A 1 130 ? 7.256 2.658 16.188 1.00 97.81 130 TRP A O 1
ATOM 1102 N N . THR A 1 131 ? 7.011 4.883 16.118 1.00 97.44 131 THR A N 1
ATOM 1103 C CA . THR A 1 131 ? 7.297 4.989 14.677 1.00 97.44 131 THR A CA 1
ATOM 1104 C C . THR A 1 131 ? 8.767 4.708 14.383 1.00 97.44 131 THR A C 1
ATOM 1106 O O . THR A 1 131 ? 9.070 3.969 13.451 1.00 97.44 131 THR A O 1
ATOM 1109 N N . LEU A 1 132 ? 9.678 5.249 15.199 1.00 96.06 132 LEU A N 1
ATOM 1110 C CA . LEU A 1 132 ? 11.109 4.963 15.088 1.00 96.06 132 LEU A CA 1
ATOM 1111 C C . LEU A 1 132 ? 11.400 3.486 15.363 1.00 96.06 132 LEU A C 1
ATOM 1113 O O . LEU A 1 132 ? 12.106 2.850 14.589 1.00 96.06 132 LEU A O 1
ATOM 1117 N N . PHE A 1 133 ? 10.798 2.924 16.412 1.00 96.25 133 PHE A N 1
ATOM 1118 C CA . PHE A 1 133 ? 10.917 1.505 16.720 1.00 96.25 133 PHE A CA 1
ATOM 1119 C C . PHE A 1 133 ? 10.407 0.650 15.564 1.00 96.25 133 PHE A C 1
ATOM 1121 O O . PHE A 1 133 ? 11.105 -0.254 15.140 1.00 96.25 133 PHE A O 1
ATOM 1128 N N . PHE A 1 134 ? 9.244 0.963 14.988 1.00 94.88 134 PHE A N 1
ATOM 1129 C CA . PHE A 1 134 ? 8.727 0.261 13.813 1.00 94.88 134 PHE A CA 1
ATOM 1130 C C . PHE A 1 134 ? 9.711 0.298 12.634 1.00 94.88 134 PHE A C 1
ATOM 1132 O O . PHE A 1 134 ? 10.034 -0.757 12.089 1.00 94.88 134 PHE A O 1
ATOM 1139 N N . ALA A 1 135 ? 10.246 1.478 12.299 1.00 94.06 135 ALA A N 1
ATOM 1140 C CA . ALA A 1 135 ? 11.208 1.648 11.209 1.00 94.06 135 ALA A CA 1
ATOM 1141 C C . ALA A 1 135 ? 12.530 0.887 11.435 1.00 94.06 135 ALA A C 1
ATOM 1143 O O . ALA A 1 135 ? 13.145 0.435 10.474 1.00 94.06 135 ALA A O 1
ATOM 1144 N N . LEU A 1 136 ? 12.946 0.723 12.695 1.00 93.62 136 LEU A N 1
ATOM 1145 C CA . LEU A 1 136 ? 14.220 0.107 13.085 1.00 93.62 136 LEU A CA 1
ATOM 1146 C C . LEU A 1 136 ? 14.072 -1.311 13.664 1.00 93.62 136 LEU A C 1
ATOM 1148 O O . LEU A 1 136 ? 15.059 -1.919 14.066 1.00 93.62 136 LEU A O 1
ATOM 1152 N N . SER A 1 137 ? 12.851 -1.846 13.716 1.00 89.69 137 SER A N 1
ATOM 1153 C CA . SER A 1 137 ? 12.537 -3.081 14.452 1.00 89.69 137 SER A CA 1
ATOM 1154 C C . SER A 1 137 ? 13.160 -4.335 13.846 1.00 89.69 137 SER A C 1
ATOM 1156 O O . SER A 1 137 ? 13.394 -5.311 14.554 1.00 89.69 137 SER A O 1
ATOM 1158 N N . SER A 1 138 ? 13.392 -4.345 12.531 1.00 93.12 138 SER A N 1
ATOM 1159 C CA . SER A 1 138 ? 13.875 -5.523 11.818 1.00 93.12 138 SER A CA 1
ATOM 1160 C C . SER A 1 138 ? 14.606 -5.136 10.539 1.00 93.12 138 SER A C 1
ATOM 1162 O O . SER A 1 138 ? 14.050 -4.461 9.670 1.00 93.12 138 SER A O 1
ATOM 1164 N N . SER A 1 139 ? 15.829 -5.645 10.381 1.00 92.62 139 SER A N 1
ATOM 1165 C CA . SER A 1 139 ? 16.597 -5.526 9.138 1.00 92.62 139 SER A CA 1
ATOM 1166 C C . SER A 1 139 ? 15.869 -6.166 7.953 1.00 92.62 139 SER A C 1
ATOM 1168 O O . SER A 1 139 ? 15.880 -5.608 6.861 1.00 92.62 139 SER A O 1
ATOM 1170 N N . HIS A 1 140 ? 15.162 -7.283 8.161 1.00 91.81 140 HIS A N 1
ATOM 1171 C CA . HIS A 1 140 ? 14.349 -7.913 7.118 1.00 91.81 140 HIS A CA 1
ATOM 1172 C C . HIS A 1 140 ? 13.176 -7.036 6.690 1.00 91.81 140 HIS A C 1
ATOM 1174 O O . HIS A 1 140 ? 12.896 -6.934 5.496 1.00 91.81 140 HIS A O 1
ATOM 1180 N N . PHE A 1 141 ? 12.491 -6.400 7.643 1.00 92.19 141 PHE A N 1
ATOM 1181 C CA . PHE A 1 141 ? 11.418 -5.465 7.316 1.00 92.19 141 PHE A CA 1
ATOM 1182 C C . PHE A 1 141 ? 11.961 -4.265 6.536 1.00 92.19 141 PHE A C 1
ATOM 1184 O O . PHE A 1 141 ? 11.425 -3.925 5.484 1.00 92.19 141 PHE A O 1
ATOM 1191 N N . LEU A 1 142 ? 13.072 -3.683 6.990 1.00 93.00 142 LEU A N 1
ATOM 1192 C CA . LEU A 1 142 ? 13.696 -2.554 6.309 1.00 93.00 142 LEU A CA 1
ATOM 1193 C C . LEU A 1 142 ? 14.178 -2.931 4.898 1.00 93.00 142 LEU A C 1
ATOM 1195 O O . LEU A 1 142 ? 13.909 -2.208 3.945 1.00 93.00 142 LEU A O 1
ATOM 1199 N N . MET A 1 143 ? 14.787 -4.108 4.730 1.00 93.06 143 MET A N 1
ATOM 1200 C CA . MET A 1 143 ? 15.162 -4.660 3.422 1.00 93.06 143 MET A CA 1
ATOM 1201 C C . MET A 1 143 ? 13.946 -4.811 2.498 1.00 93.06 143 MET A C 1
ATOM 1203 O O . MET A 1 143 ? 14.030 -4.510 1.310 1.00 93.06 143 MET A O 1
ATOM 1207 N N . ARG A 1 144 ? 12.787 -5.227 3.028 1.00 93.75 144 ARG A N 1
ATOM 1208 C CA . ARG A 1 144 ? 11.537 -5.269 2.255 1.00 93.75 144 ARG A CA 1
ATOM 1209 C C . ARG A 1 144 ? 11.084 -3.873 1.835 1.00 93.75 144 ARG A C 1
ATOM 1211 O O . ARG A 1 144 ? 10.528 -3.751 0.751 1.00 93.75 144 ARG A O 1
ATOM 1218 N N . LEU A 1 145 ? 11.332 -2.835 2.627 1.00 95.81 145 LEU A N 1
ATOM 1219 C CA . LEU A 1 145 ? 11.036 -1.460 2.219 1.00 95.81 145 LEU A CA 1
ATOM 1220 C C . LEU A 1 145 ? 11.978 -0.933 1.122 1.00 95.81 145 LEU A C 1
ATOM 1222 O O . LEU A 1 145 ? 11.595 -0.013 0.412 1.00 95.81 145 LEU A O 1
ATOM 1226 N N . PHE A 1 146 ? 13.158 -1.521 0.917 1.00 95.50 146 PHE A N 1
ATOM 1227 C CA . PHE A 1 146 ? 14.023 -1.183 -0.227 1.00 95.50 146 PHE A CA 1
ATOM 1228 C C . PHE A 1 146 ? 13.630 -1.893 -1.529 1.00 95.50 146 PHE A C 1
ATOM 1230 O O . PHE A 1 146 ? 14.020 -1.470 -2.614 1.00 95.50 146 PHE A O 1
ATOM 1237 N N . LEU A 1 147 ? 12.858 -2.978 -1.462 1.00 95.25 147 LEU A N 1
ATOM 1238 C CA . LEU A 1 147 ? 12.368 -3.655 -2.662 1.00 95.25 147 LEU A CA 1
ATOM 1239 C C . LEU A 1 147 ? 11.169 -2.882 -3.224 1.00 95.25 147 LEU A C 1
ATOM 1241 O O . LEU A 1 147 ? 10.083 -2.901 -2.639 1.00 95.25 147 LEU A O 1
ATOM 1245 N N . ILE A 1 148 ? 11.352 -2.241 -4.380 1.00 96.38 148 ILE A N 1
ATOM 1246 C CA . ILE A 1 148 ? 10.309 -1.465 -5.065 1.00 96.38 148 ILE A CA 1
ATOM 1247 C C . ILE A 1 148 ? 9.239 -2.418 -5.617 1.00 96.38 148 ILE A C 1
ATOM 1249 O O . ILE A 1 148 ? 9.314 -2.883 -6.755 1.00 96.38 148 ILE A O 1
ATOM 1253 N N . ARG A 1 149 ? 8.253 -2.752 -4.778 1.00 95.50 149 ARG A N 1
ATOM 1254 C CA . ARG A 1 149 ? 7.191 -3.724 -5.066 1.00 95.50 149 ARG A CA 1
ATOM 1255 C C . ARG A 1 149 ? 5.823 -3.215 -4.624 1.00 95.50 149 ARG A C 1
ATOM 1257 O O . ARG A 1 149 ? 5.689 -2.369 -3.739 1.00 95.50 149 ARG A O 1
ATOM 1264 N N . SER A 1 150 ? 4.785 -3.798 -5.208 1.00 95.00 150 SER A N 1
ATOM 1265 C CA . SER A 1 150 ? 3.383 -3.443 -4.967 1.00 95.00 150 SER A CA 1
ATOM 1266 C C . SER A 1 150 ? 2.920 -3.626 -3.512 1.00 95.00 150 SER A C 1
ATOM 1268 O O . SER A 1 150 ? 2.008 -2.932 -3.066 1.00 95.00 150 SER A O 1
ATOM 1270 N N . TYR A 1 151 ? 3.566 -4.462 -2.693 1.00 95.31 151 TYR A N 1
ATOM 1271 C CA . TYR A 1 151 ? 3.169 -4.567 -1.284 1.00 95.31 151 TYR A CA 1
ATOM 1272 C C . TYR A 1 151 ? 3.437 -3.289 -0.467 1.00 95.31 151 TYR A C 1
ATOM 1274 O O . TYR A 1 151 ? 2.847 -3.126 0.601 1.00 95.31 151 TYR A O 1
ATOM 1282 N N . LEU A 1 152 ? 4.298 -2.373 -0.934 1.00 97.25 152 LEU A N 1
ATOM 1283 C CA . LEU A 1 152 ? 4.649 -1.163 -0.183 1.00 97.25 152 LEU A CA 1
ATOM 1284 C C . LEU A 1 152 ? 3.424 -0.287 0.095 1.00 97.25 152 LEU A C 1
ATOM 1286 O O . LEU A 1 152 ? 3.273 0.205 1.206 1.00 97.25 152 LEU A O 1
ATOM 1290 N N . LEU A 1 153 ? 2.496 -0.157 -0.858 1.00 97.12 153 LEU A N 1
ATOM 1291 C CA . LEU A 1 153 ? 1.230 0.544 -0.608 1.00 97.12 153 LEU A CA 1
ATOM 1292 C C . LEU A 1 153 ? 0.159 -0.375 -0.009 1.00 97.12 153 LEU A C 1
ATOM 1294 O O . LEU A 1 153 ? -0.747 0.090 0.675 1.00 97.12 153 LEU A O 1
ATOM 1298 N N . ALA A 1 154 ? 0.275 -1.688 -0.203 1.00 96.44 154 ALA A N 1
ATOM 1299 C CA . ALA A 1 154 ? -0.631 -2.655 0.404 1.00 96.44 154 ALA A CA 1
ATOM 1300 C C . ALA A 1 154 ? -0.599 -2.591 1.945 1.00 96.44 154 ALA A C 1
ATOM 1302 O O . ALA A 1 154 ? -1.646 -2.684 2.588 1.00 96.44 154 ALA A O 1
ATOM 1303 N N . ILE A 1 155 ? 0.581 -2.372 2.542 1.00 96.31 155 ILE A N 1
ATOM 1304 C CA . ILE A 1 155 ? 0.756 -2.227 3.998 1.00 96.31 155 ILE A CA 1
ATOM 1305 C C . ILE A 1 155 ? -0.106 -1.083 4.571 1.00 96.31 155 ILE A C 1
ATOM 1307 O O . ILE A 1 155 ? -0.970 -1.365 5.406 1.00 96.31 155 ILE A O 1
ATOM 1311 N N . PRO A 1 156 ? 0.053 0.193 4.159 1.00 97.44 156 PRO A N 1
ATOM 1312 C CA . PRO A 1 156 ? -0.758 1.278 4.696 1.00 97.44 156 PRO A CA 1
ATOM 1313 C C . PRO A 1 156 ? -2.248 1.098 4.389 1.00 97.44 156 PRO A C 1
ATOM 1315 O O . PRO A 1 156 ? -3.067 1.394 5.257 1.00 97.44 156 PRO A O 1
ATOM 1318 N N . LEU A 1 157 ? -2.627 0.549 3.226 1.00 97.75 157 LEU A N 1
ATOM 1319 C CA . LEU A 1 157 ? -4.036 0.278 2.913 1.00 97.75 157 LEU A CA 1
ATOM 1320 C C . LEU A 1 157 ? -4.661 -0.749 3.875 1.00 97.75 157 LEU A C 1
ATOM 1322 O O . LEU A 1 157 ? -5.786 -0.539 4.332 1.00 97.75 157 LEU A O 1
ATOM 1326 N N . ILE A 1 158 ? -3.943 -1.819 4.241 1.00 97.38 158 ILE A N 1
ATOM 1327 C CA . ILE A 1 158 ? -4.376 -2.774 5.281 1.00 97.38 158 ILE A CA 1
ATOM 1328 C C . ILE A 1 158 ? -4.575 -2.060 6.620 1.00 97.38 158 ILE A C 1
ATOM 1330 O O . ILE A 1 158 ? -5.615 -2.215 7.266 1.00 97.38 158 ILE A O 1
ATOM 1334 N N . LEU A 1 159 ? -3.597 -1.253 7.033 1.00 96.31 159 LEU A N 1
ATOM 1335 C CA . LEU A 1 159 ? -3.634 -0.600 8.334 1.00 96.31 159 LEU A CA 1
ATOM 1336 C C . LEU A 1 159 ? -4.776 0.433 8.429 1.00 96.31 159 LEU A C 1
ATOM 1338 O O . LEU A 1 159 ? -5.490 0.490 9.435 1.00 96.31 159 LEU A O 1
ATOM 1342 N N . PHE A 1 160 ? -5.001 1.214 7.368 1.00 97.81 160 PHE A N 1
ATOM 1343 C CA . PHE A 1 160 ? -6.137 2.134 7.286 1.00 97.81 160 PHE A CA 1
ATOM 1344 C C . PHE A 1 160 ? -7.477 1.404 7.185 1.00 97.81 160 PHE A C 1
ATOM 1346 O O . PHE A 1 160 ? -8.445 1.858 7.790 1.00 97.81 160 PHE A O 1
ATOM 1353 N N . SER A 1 161 ? -7.542 0.251 6.513 1.00 97.81 161 SER A N 1
ATOM 1354 C CA . SER A 1 161 ? -8.758 -0.574 6.482 1.00 97.81 161 SER A CA 1
ATOM 1355 C C . SER A 1 161 ? -9.167 -1.009 7.888 1.00 97.81 161 SER A C 1
ATOM 1357 O O . SER A 1 161 ? -10.329 -0.858 8.260 1.00 97.81 161 SER A O 1
ATOM 1359 N N . TYR A 1 162 ? -8.213 -1.452 8.716 1.00 96.88 162 TYR A N 1
ATOM 1360 C CA . TYR A 1 162 ? -8.480 -1.762 10.123 1.00 96.88 162 TYR A CA 1
ATOM 1361 C C . TYR A 1 162 ? -9.011 -0.543 10.895 1.00 96.88 162 TYR A C 1
ATOM 1363 O O . TYR A 1 162 ? -10.001 -0.648 11.624 1.00 96.88 162 TYR A O 1
ATOM 1371 N N . TYR A 1 163 ? -8.405 0.632 10.699 1.00 97.50 163 TYR A N 1
ATOM 1372 C CA . TYR A 1 163 ? -8.900 1.877 11.290 1.00 97.50 163 TYR A CA 1
ATOM 1373 C C . TYR A 1 163 ? -10.336 2.202 10.847 1.00 97.50 163 TYR A C 1
ATOM 1375 O O . TYR A 1 163 ? -11.179 2.512 11.689 1.00 97.50 163 TYR A O 1
ATOM 1383 N N . PHE A 1 164 ? -10.656 2.083 9.556 1.00 98.06 164 PHE A N 1
ATOM 1384 C CA . PHE A 1 164 ? -12.002 2.352 9.048 1.00 98.06 164 PHE A CA 1
ATOM 1385 C C . PHE A 1 164 ? -13.040 1.348 9.538 1.00 98.06 164 PHE A C 1
ATOM 1387 O O . PHE A 1 164 ? -14.174 1.745 9.794 1.00 98.06 164 PHE A O 1
ATOM 1394 N N . ILE A 1 165 ? -12.663 0.083 9.727 1.00 97.06 165 ILE A N 1
ATOM 1395 C CA . ILE A 1 165 ? -13.524 -0.921 10.358 1.00 97.06 165 ILE A CA 1
ATOM 1396 C C . ILE A 1 165 ? -13.831 -0.522 11.805 1.00 97.06 165 ILE A C 1
ATOM 1398 O O . ILE A 1 165 ? -14.998 -0.499 12.195 1.00 97.06 165 ILE A O 1
ATOM 1402 N N . LYS A 1 166 ? -12.803 -0.172 12.592 1.00 95.75 166 LYS A N 1
ATOM 1403 C CA . LYS A 1 166 ? -12.966 0.188 14.009 1.00 95.75 166 LYS A CA 1
ATOM 1404 C C . LYS A 1 166 ? -13.832 1.435 14.198 1.00 95.75 166 LYS A C 1
ATOM 1406 O O . LYS A 1 166 ? -14.673 1.461 15.088 1.00 95.75 166 LYS A O 1
ATOM 1411 N N . GLU A 1 167 ? -13.632 2.445 13.356 1.00 96.19 167 GLU A N 1
ATOM 1412 C CA . GLU A 1 167 ? -14.371 3.714 13.395 1.00 96.19 167 GLU A CA 1
ATOM 1413 C C . GLU A 1 167 ? -15.685 3.677 12.595 1.00 96.19 167 GLU A C 1
ATOM 1415 O O . GLU A 1 167 ? -16.313 4.716 12.399 1.00 96.19 167 GLU A O 1
ATOM 1420 N N . GLU A 1 168 ? -16.082 2.506 12.085 1.00 96.31 168 GLU A N 1
ATOM 1421 C CA . GLU A 1 168 ? -17.304 2.298 11.295 1.00 96.31 168 GLU A CA 1
ATOM 1422 C C . GLU A 1 168 ? -17.421 3.248 10.075 1.00 96.31 168 GLU A C 1
ATOM 1424 O O . GLU A 1 168 ? -18.501 3.667 9.651 1.00 96.31 168 GLU A O 1
ATOM 1429 N N . LYS A 1 169 ? -16.278 3.583 9.463 1.00 97.31 169 LYS A N 1
ATOM 1430 C CA . LYS A 1 169 ? -16.139 4.471 8.297 1.00 97.31 169 LYS A CA 1
ATOM 1431 C C . LYS A 1 169 ? -16.311 3.705 6.983 1.00 97.31 169 LYS A C 1
ATOM 1433 O O . LYS A 1 169 ? -15.395 3.613 6.167 1.00 97.31 169 LYS A O 1
ATOM 1438 N N . TRP A 1 170 ? -17.515 3.188 6.750 1.00 97.88 170 TRP A N 1
ATOM 1439 C CA . TRP A 1 170 ? -17.811 2.253 5.654 1.00 97.88 170 TRP A CA 1
ATOM 1440 C C . TRP A 1 170 ? -17.488 2.778 4.250 1.00 97.88 170 TRP A C 1
ATOM 1442 O O . TRP A 1 170 ? -16.934 2.041 3.444 1.00 97.88 170 TRP A O 1
ATOM 1452 N N . LYS A 1 171 ? -17.762 4.060 3.962 1.00 98.12 171 LYS A N 1
ATOM 1453 C CA . LYS A 1 171 ? -17.432 4.666 2.656 1.00 98.12 171 LYS A CA 1
ATOM 1454 C C . LYS A 1 171 ? -15.931 4.594 2.358 1.00 98.12 171 LYS A C 1
ATOM 1456 O O . LYS A 1 171 ? -15.541 4.218 1.260 1.00 98.12 171 LYS A O 1
ATOM 1461 N N . TRP A 1 172 ? -15.099 4.908 3.350 1.00 98.00 172 TRP A N 1
ATOM 1462 C CA . TRP A 1 172 ? -13.645 4.844 3.217 1.00 98.00 172 TRP A CA 1
ATOM 1463 C C . TRP A 1 172 ? -13.149 3.404 3.111 1.00 98.00 172 TRP A C 1
ATOM 1465 O O . TRP A 1 172 ? -12.256 3.137 2.320 1.00 98.00 172 TRP A O 1
ATOM 1475 N N . LEU A 1 173 ? -13.780 2.464 3.822 1.00 98.31 173 LEU A N 1
ATOM 1476 C CA . LEU A 1 173 ? -13.463 1.043 3.696 1.00 98.31 173 LEU A CA 1
ATOM 1477 C C . LEU A 1 173 ? -13.735 0.506 2.282 1.00 98.31 173 LEU A C 1
ATOM 1479 O O . LEU A 1 173 ? -12.888 -0.207 1.749 1.00 98.31 173 LEU A O 1
ATOM 1483 N N . ILE A 1 174 ? -14.866 0.876 1.664 1.00 98.56 174 ILE A N 1
ATOM 1484 C CA . ILE A 1 174 ? -15.166 0.528 0.264 1.00 98.56 174 ILE A CA 1
ATOM 1485 C C . ILE A 1 174 ? -14.067 1.087 -0.643 1.00 98.56 174 ILE A C 1
ATOM 1487 O O . ILE A 1 174 ? -13.439 0.318 -1.362 1.00 98.56 174 ILE A O 1
ATOM 1491 N N . LEU A 1 175 ? -13.792 2.396 -0.567 1.00 98.38 175 LEU A N 1
ATOM 1492 C CA . LEU A 1 175 ? -12.804 3.060 -1.426 1.00 98.38 175 LEU A CA 1
ATOM 1493 C C . LEU A 1 175 ? -11.410 2.441 -1.290 1.00 98.38 175 LEU A C 1
ATOM 1495 O O . LEU A 1 175 ? -10.767 2.133 -2.290 1.00 98.38 175 LEU A O 1
ATOM 1499 N N . THR A 1 176 ? -10.954 2.218 -0.057 1.00 98.19 176 THR A N 1
ATOM 1500 C CA . THR A 1 176 ? -9.661 1.585 0.214 1.00 98.19 176 THR A CA 1
ATOM 1501 C C . THR A 1 176 ? -9.619 0.156 -0.308 1.00 98.19 176 THR A C 1
ATOM 1503 O O . THR A 1 176 ? -8.614 -0.224 -0.896 1.00 98.19 176 THR A O 1
ATOM 1506 N N . SER A 1 177 ? -10.697 -0.617 -0.164 1.00 98.31 177 SER A N 1
ATOM 1507 C CA . SER A 1 177 ? -10.750 -2.001 -0.652 1.00 98.31 177 SER A CA 1
ATOM 1508 C C . SER A 1 177 ? -10.792 -2.078 -2.183 1.00 98.31 177 SER A C 1
ATOM 1510 O O . SER A 1 177 ? -10.113 -2.922 -2.765 1.00 98.31 177 SER A O 1
ATOM 1512 N N . SER A 1 178 ? -11.518 -1.170 -2.846 1.00 98.25 178 SER A N 1
ATOM 1513 C CA . SER A 1 178 ? -11.521 -1.045 -4.311 1.00 98.25 178 SER A CA 1
ATOM 1514 C C . SER A 1 178 ? -10.147 -0.672 -4.844 1.00 98.25 178 SER A C 1
ATOM 1516 O O . SER A 1 178 ? -9.642 -1.312 -5.762 1.00 98.25 178 SER A O 1
ATOM 1518 N N . PHE A 1 179 ? -9.517 0.331 -4.232 1.00 98.00 179 PHE A N 1
ATOM 1519 C CA . PHE A 1 179 ? -8.178 0.757 -4.611 1.00 98.00 179 PHE A CA 1
ATOM 1520 C C . PHE A 1 179 ? -7.146 -0.350 -4.371 1.00 98.00 179 PHE A C 1
ATOM 1522 O O . PHE A 1 179 ? -6.296 -0.588 -5.221 1.00 98.00 179 PHE A O 1
ATOM 1529 N N . TYR A 1 180 ? -7.257 -1.082 -3.257 1.00 97.50 180 TYR A N 1
ATOM 1530 C CA . TYR A 1 180 ? -6.398 -2.230 -2.981 1.00 97.50 180 TYR A CA 1
ATOM 1531 C C . TYR A 1 180 ? -6.522 -3.284 -4.084 1.00 97.50 180 TYR A C 1
ATOM 1533 O O . TYR A 1 180 ? -5.500 -3.705 -4.609 1.00 97.50 180 TYR A O 1
ATOM 1541 N N . ALA A 1 181 ? -7.737 -3.678 -4.479 1.00 96.44 181 ALA A N 1
ATOM 1542 C CA . ALA A 1 181 ? -7.945 -4.666 -5.544 1.00 96.44 181 ALA A CA 1
ATOM 1543 C C . ALA A 1 181 ? -7.349 -4.251 -6.897 1.00 96.44 181 ALA A C 1
ATOM 1545 O O . ALA A 1 181 ? -6.876 -5.101 -7.640 1.00 96.44 181 ALA A O 1
ATOM 1546 N N . LEU A 1 182 ? -7.311 -2.953 -7.194 1.00 95.88 182 LEU A N 1
ATOM 1547 C CA . LEU A 1 182 ? -6.671 -2.429 -8.401 1.00 95.88 182 LEU A CA 1
ATOM 1548 C C . LEU A 1 182 ? -5.137 -2.323 -8.291 1.00 95.88 182 LEU A C 1
ATOM 1550 O O . LEU A 1 182 ? -4.447 -2.238 -9.306 1.00 95.88 182 LEU A O 1
ATOM 1554 N N . TYR A 1 183 ? -4.599 -2.279 -7.072 1.00 96.19 183 TYR A N 1
ATOM 1555 C CA . TYR A 1 183 ? -3.176 -2.056 -6.811 1.00 96.19 183 TYR A CA 1
ATOM 1556 C C . TYR A 1 183 ? -2.404 -3.346 -6.512 1.00 96.19 183 TYR A C 1
ATOM 1558 O O . TYR A 1 183 ? -1.232 -3.469 -6.873 1.00 96.19 183 TYR A O 1
ATOM 1566 N N . TYR A 1 184 ? -3.037 -4.293 -5.819 1.00 94.56 184 TYR A N 1
ATOM 1567 C CA . TYR A 1 184 ? -2.402 -5.505 -5.324 1.00 94.56 184 TYR A CA 1
ATOM 1568 C C . TYR A 1 184 ? -3.368 -6.695 -5.332 1.00 94.56 184 TYR A C 1
ATOM 1570 O O . TYR A 1 184 ? -4.428 -6.664 -4.705 1.00 94.56 184 TYR A O 1
ATOM 1578 N N . GLU A 1 185 ? -2.955 -7.782 -5.989 1.00 89.31 185 GLU A N 1
ATOM 1579 C CA . GLU A 1 185 ? -3.769 -8.990 -6.198 1.00 89.31 185 GLU A CA 1
ATOM 1580 C C . GLU A 1 185 ? -4.276 -9.656 -4.906 1.00 89.31 185 GLU A C 1
ATOM 1582 O O . GLU A 1 185 ? -5.322 -10.308 -4.898 1.00 89.31 185 GLU A O 1
ATOM 1587 N N . LEU A 1 186 ? -3.582 -9.453 -3.781 1.00 90.50 186 LEU A N 1
ATOM 1588 C CA . LEU A 1 186 ? -3.932 -10.031 -2.482 1.00 90.50 186 LEU A CA 1
ATOM 1589 C C . LEU A 1 186 ? -5.027 -9.245 -1.731 1.00 90.50 186 LEU A C 1
ATOM 1591 O O . LEU A 1 186 ? -5.119 -9.312 -0.507 1.00 90.50 186 LEU A O 1
ATOM 1595 N N . SER A 1 187 ? -5.885 -8.503 -2.435 1.00 92.38 187 SER A N 1
ATOM 1596 C CA . SER A 1 187 ? -6.953 -7.679 -1.839 1.00 92.38 187 SER A CA 1
ATOM 1597 C C . SER A 1 187 ? -7.943 -8.448 -0.965 1.00 92.38 187 SER A C 1
ATOM 1599 O O . SER A 1 187 ? -8.467 -7.905 0.009 1.00 92.38 187 SER A O 1
ATOM 1601 N N . PHE A 1 188 ? -8.128 -9.742 -1.223 1.00 90.25 188 PHE A N 1
ATOM 1602 C CA . PHE A 1 188 ? -8.937 -10.633 -0.391 1.00 90.25 188 PHE A CA 1
ATOM 1603 C C . PHE A 1 188 ? -8.426 -10.759 1.057 1.00 90.25 188 PHE A C 1
ATOM 1605 O O . PHE A 1 188 ? -9.206 -11.114 1.940 1.00 90.25 188 PHE A O 1
ATOM 1612 N N . PHE A 1 189 ? -7.164 -10.416 1.356 1.00 91.44 189 PHE A N 1
ATOM 1613 C CA . PHE A 1 189 ? -6.681 -10.347 2.742 1.00 91.44 189 PHE A CA 1
ATOM 1614 C C . PHE A 1 189 ? -7.473 -9.341 3.589 1.00 91.44 189 PHE A C 1
ATOM 1616 O O . PHE A 1 189 ? -7.608 -9.535 4.798 1.00 91.44 189 PHE A O 1
ATOM 1623 N N . LEU A 1 190 ? -8.070 -8.310 2.980 1.00 95.94 190 LEU A N 1
ATOM 1624 C CA . LEU A 1 190 ? -8.960 -7.391 3.695 1.00 95.94 190 LEU A CA 1
ATOM 1625 C C . LEU A 1 190 ? -10.227 -8.090 4.208 1.00 95.94 190 LEU A C 1
ATOM 1627 O O . LEU A 1 190 ? -10.743 -7.718 5.264 1.00 95.94 190 LEU A O 1
ATOM 1631 N N . ILE A 1 191 ? -10.701 -9.134 3.518 1.00 95.94 191 ILE A N 1
ATOM 1632 C CA . ILE A 1 191 ? -11.822 -9.967 3.978 1.00 95.94 191 ILE A CA 1
ATOM 1633 C C . ILE A 1 191 ? -11.401 -10.780 5.202 1.00 95.94 191 ILE A C 1
ATOM 1635 O O . ILE A 1 191 ? -12.179 -10.889 6.147 1.00 95.94 191 ILE A O 1
ATOM 1639 N N . LEU A 1 192 ? -10.171 -11.304 5.231 1.00 94.94 192 LEU A N 1
ATOM 1640 C CA . LEU A 1 192 ? -9.648 -12.036 6.390 1.00 94.94 192 LEU A CA 1
ATOM 1641 C C . LEU A 1 192 ? -9.560 -11.132 7.625 1.00 94.94 192 LEU A C 1
ATOM 1643 O O . LEU A 1 192 ? -10.028 -11.512 8.696 1.00 94.94 192 LEU A O 1
ATOM 1647 N N . ILE A 1 193 ? -9.043 -9.910 7.468 1.00 95.25 193 ILE A N 1
ATOM 1648 C CA . ILE A 1 193 ? -8.972 -8.919 8.555 1.00 95.25 193 ILE A CA 1
ATOM 1649 C C . ILE A 1 193 ? -10.375 -8.545 9.044 1.00 95.25 193 ILE A C 1
ATOM 1651 O O . ILE A 1 193 ? -10.632 -8.532 10.249 1.00 95.25 193 ILE A O 1
ATOM 1655 N N . ALA A 1 194 ? -11.303 -8.274 8.123 1.00 97.12 194 ALA A N 1
ATOM 1656 C CA . ALA A 1 194 ? -12.686 -7.962 8.468 1.00 97.12 194 ALA A CA 1
ATOM 1657 C C . ALA A 1 194 ? -13.380 -9.131 9.181 1.00 97.12 194 ALA A C 1
ATOM 1659 O O . ALA A 1 194 ? -14.093 -8.915 10.159 1.00 97.12 194 ALA A O 1
ATOM 1660 N N . SER A 1 195 ? -13.121 -10.365 8.747 1.00 96.94 195 SER A N 1
ATOM 1661 C CA . SER A 1 195 ? -13.665 -11.578 9.362 1.00 96.94 195 SER A CA 1
ATOM 1662 C C . SER A 1 195 ? -13.103 -11.788 10.766 1.00 96.94 195 SER A C 1
ATOM 1664 O O . SER A 1 195 ? -13.869 -12.024 11.697 1.00 96.94 195 SER A O 1
ATOM 1666 N N . ALA A 1 196 ? -11.791 -11.617 10.957 1.00 96.44 196 ALA A N 1
ATOM 1667 C CA . ALA A 1 196 ? -11.160 -11.674 12.274 1.00 96.44 196 ALA A CA 1
ATOM 1668 C C . ALA A 1 196 ? -11.751 -10.626 13.232 1.00 96.44 196 ALA A C 1
ATOM 1670 O O . ALA A 1 196 ? -12.022 -10.923 14.396 1.00 96.44 196 ALA A O 1
ATOM 1671 N N . PHE A 1 197 ? -12.033 -9.417 12.734 1.00 95.75 197 PHE A N 1
ATOM 1672 C CA . PHE A 1 197 ? -12.727 -8.389 13.507 1.00 95.75 197 PHE A CA 1
ATOM 1673 C C . PHE A 1 197 ? -14.158 -8.808 13.880 1.00 95.75 197 PHE A C 1
ATOM 1675 O O . PHE A 1 197 ? -14.562 -8.661 15.034 1.00 95.75 197 PHE A O 1
ATOM 1682 N N . THR A 1 198 ? -14.927 -9.361 12.937 1.00 95.75 198 THR A N 1
ATOM 1683 C CA . THR A 1 198 ? -16.282 -9.871 13.196 1.00 95.75 198 THR A CA 1
ATOM 1684 C C . THR A 1 198 ? -16.278 -10.990 14.239 1.00 95.75 198 THR A C 1
ATOM 1686 O O . THR A 1 198 ? -17.092 -10.954 15.164 1.00 95.75 198 THR A O 1
ATOM 1689 N N . ILE A 1 199 ? -15.342 -11.938 14.138 1.00 96.75 199 ILE A N 1
ATOM 1690 C CA . ILE A 1 199 ? -15.161 -13.030 15.104 1.00 96.75 199 ILE A CA 1
ATOM 1691 C C . ILE A 1 199 ? -14.809 -12.461 16.481 1.00 96.75 199 ILE A C 1
ATOM 1693 O O . ILE A 1 199 ? -15.456 -12.805 17.467 1.00 96.75 199 ILE A O 1
ATOM 1697 N N . SER A 1 200 ? -13.855 -11.530 16.556 1.00 95.75 200 SER A N 1
ATOM 1698 C CA . SER A 1 200 ? -13.487 -10.857 17.807 1.00 95.75 200 SER A CA 1
ATOM 1699 C C . SER A 1 200 ? -14.678 -10.124 18.442 1.00 95.75 200 SER A C 1
ATOM 1701 O O . SER A 1 200 ? -14.912 -10.231 19.646 1.00 95.75 200 SER A O 1
ATOM 1703 N N . SER A 1 201 ? -15.501 -9.436 17.642 1.00 94.19 201 SER A N 1
ATOM 1704 C CA . SER A 1 201 ? -16.735 -8.797 18.120 1.00 94.19 201 SER A CA 1
ATOM 1705 C C . SER A 1 201 ? -17.740 -9.814 18.666 1.00 94.19 201 SER A C 1
ATOM 1707 O O . SER A 1 201 ? -18.380 -9.550 19.685 1.00 94.19 201 SER A O 1
ATOM 1709 N N . TYR A 1 202 ? -17.882 -10.971 18.015 1.00 96.38 202 TYR A N 1
ATOM 1710 C CA . TYR A 1 202 ? -18.767 -12.032 18.483 1.00 96.38 202 TYR A CA 1
ATOM 1711 C C . TYR A 1 202 ? -18.272 -12.653 19.793 1.00 96.38 202 TYR A C 1
ATOM 1713 O O . TYR A 1 202 ? -19.056 -12.801 20.724 1.00 96.38 202 TYR A O 1
ATOM 1721 N N . ILE A 1 203 ? -16.977 -12.953 19.907 1.00 97.31 203 ILE A N 1
ATOM 1722 C CA . ILE A 1 203 ? -16.397 -13.528 21.127 1.00 97.31 203 ILE A CA 1
ATOM 1723 C C . ILE A 1 203 ? -16.594 -12.578 22.314 1.00 97.31 203 ILE A C 1
ATOM 1725 O O . ILE A 1 203 ? -17.099 -13.009 23.350 1.00 97.31 203 ILE A O 1
ATOM 1729 N N . ASN A 1 204 ? -16.267 -11.292 22.137 1.00 95.88 204 ASN A N 1
ATOM 1730 C CA . ASN A 1 204 ? -16.264 -10.305 23.220 1.00 95.88 204 ASN A CA 1
ATOM 1731 C C . ASN A 1 204 ? -17.657 -9.767 23.572 1.00 95.88 204 ASN A C 1
ATOM 1733 O O . ASN A 1 204 ? -17.953 -9.549 24.740 1.00 95.88 204 ASN A O 1
ATOM 1737 N N . ASN A 1 205 ? -18.518 -9.537 22.575 1.00 94.44 205 ASN A N 1
ATOM 1738 C CA . ASN A 1 205 ? -19.793 -8.835 22.770 1.00 94.44 205 ASN A CA 1
ATOM 1739 C C . ASN A 1 205 ? -21.025 -9.680 22.419 1.00 94.44 205 ASN A C 1
ATOM 1741 O O . ASN A 1 205 ? -22.137 -9.157 22.460 1.00 94.44 205 ASN A O 1
ATOM 1745 N N . LYS A 1 206 ? -20.848 -10.937 21.981 1.00 92.62 206 LYS A N 1
ATOM 1746 C CA . LYS A 1 206 ? -21.914 -11.820 21.455 1.00 92.62 206 LYS A CA 1
ATOM 1747 C C . LYS A 1 206 ? -22.727 -11.207 20.307 1.00 92.62 206 LYS A C 1
ATOM 1749 O O . LYS A 1 206 ? -23.824 -11.657 19.996 1.00 92.62 206 LYS A O 1
ATOM 1754 N N . LYS A 1 207 ? -22.169 -10.196 19.633 1.00 90.31 207 LYS A N 1
ATOM 1755 C CA . LYS A 1 207 ? -22.787 -9.494 18.503 1.00 90.31 207 LYS A CA 1
ATOM 1756 C C . LYS A 1 207 ? -21.999 -9.763 17.232 1.00 90.31 207 LYS A C 1
ATOM 1758 O O . LYS A 1 207 ? -20.841 -9.353 17.112 1.00 90.31 207 LYS A O 1
ATOM 1763 N N . ILE A 1 208 ? -22.656 -10.404 16.270 1.00 93.88 208 ILE A N 1
ATOM 1764 C CA . ILE A 1 208 ? -22.105 -10.611 14.933 1.00 93.88 208 ILE A CA 1
ATOM 1765 C C . ILE A 1 208 ? -22.245 -9.303 14.151 1.00 93.88 208 ILE A C 1
ATOM 1767 O O . ILE A 1 208 ? -23.340 -8.893 13.770 1.00 93.88 208 ILE A O 1
ATOM 1771 N N . LYS A 1 209 ? -21.119 -8.633 13.901 1.00 94.38 209 LYS A N 1
ATOM 1772 C CA . LYS A 1 209 ? -21.059 -7.458 13.027 1.00 94.38 209 LYS A CA 1
ATOM 1773 C C . LYS A 1 209 ? -20.607 -7.893 11.635 1.00 94.38 209 LYS A C 1
ATOM 1775 O O . LYS A 1 209 ? -19.410 -7.997 11.402 1.00 94.38 209 LYS A O 1
ATOM 1780 N N . LEU A 1 210 ? -21.541 -8.127 10.710 1.00 96.88 210 LEU A N 1
ATOM 1781 C CA . LEU A 1 210 ? -21.215 -8.512 9.322 1.00 96.88 210 LEU A CA 1
ATOM 1782 C C . LEU A 1 210 ? -20.824 -7.331 8.425 1.00 96.88 210 LEU A C 1
ATOM 1784 O O . LEU A 1 210 ? -20.188 -7.531 7.394 1.00 96.88 210 LEU A O 1
ATOM 1788 N N . LYS A 1 211 ? -21.164 -6.097 8.826 1.00 97.50 211 LYS A N 1
ATOM 1789 C CA . LYS A 1 211 ? -20.870 -4.879 8.052 1.00 97.50 211 LYS A CA 1
ATOM 1790 C C . LYS A 1 211 ? -19.410 -4.806 7.561 1.00 97.50 211 LYS A C 1
ATOM 1792 O O . LYS A 1 211 ? -19.243 -4.607 6.363 1.00 97.50 211 LYS A O 1
ATOM 1797 N N . PRO A 1 212 ? -18.366 -5.019 8.393 1.00 97.62 212 PRO A N 1
ATOM 1798 C CA . PRO A 1 212 ? -16.975 -4.990 7.933 1.00 97.62 212 PRO A CA 1
ATOM 1799 C C . PRO A 1 212 ? -16.713 -5.905 6.734 1.00 97.62 212 PRO A C 1
ATOM 1801 O O . PRO A 1 212 ? -16.136 -5.467 5.745 1.00 97.62 212 PRO A O 1
ATOM 1804 N N . VAL A 1 213 ? -17.191 -7.152 6.799 1.00 98.12 213 VAL A N 1
ATOM 1805 C CA . VAL A 1 213 ? -17.002 -8.149 5.738 1.00 98.12 213 VAL A CA 1
ATOM 1806 C C . VAL A 1 213 ? -17.738 -7.727 4.469 1.00 98.12 213 VAL A C 1
ATOM 1808 O O . VAL A 1 213 ? -17.138 -7.714 3.397 1.00 98.12 213 VAL A O 1
ATOM 1811 N N . LEU A 1 214 ? -19.005 -7.318 4.590 1.00 98.25 214 LEU A N 1
ATOM 1812 C CA . LEU A 1 214 ? -19.825 -6.905 3.446 1.00 98.25 214 LEU A CA 1
ATOM 1813 C C . LEU A 1 214 ? -19.252 -5.672 2.734 1.00 98.25 214 LEU A C 1
ATOM 1815 O O . LEU A 1 214 ? -19.215 -5.639 1.508 1.00 98.25 214 LEU A O 1
ATOM 1819 N N . TYR A 1 215 ? -18.771 -4.674 3.479 1.00 98.31 215 TYR A N 1
ATOM 1820 C CA . TYR A 1 215 ? -18.198 -3.459 2.895 1.00 98.31 215 TYR A CA 1
ATOM 1821 C C . TYR A 1 215 ? -16.813 -3.685 2.274 1.00 98.31 215 TYR A C 1
ATOM 1823 O O . TYR A 1 215 ? -16.544 -3.123 1.212 1.00 98.31 215 TYR A O 1
ATOM 1831 N N . CYS A 1 216 ? -15.961 -4.527 2.876 1.00 98.06 216 CYS A N 1
ATOM 1832 C CA . CYS A 1 216 ? -14.720 -4.972 2.230 1.00 98.06 216 CYS A CA 1
ATOM 1833 C C . CYS A 1 216 ? -15.021 -5.710 0.920 1.00 98.06 216 CYS A C 1
ATOM 1835 O O . CYS A 1 216 ? -14.435 -5.389 -0.111 1.00 98.06 216 CYS A O 1
ATOM 1837 N N . LEU A 1 217 ? -15.957 -6.666 0.953 1.00 97.88 217 LEU A N 1
ATOM 1838 C CA . LEU A 1 217 ? -16.338 -7.459 -0.215 1.00 97.88 217 LEU A CA 1
ATOM 1839 C C . LEU A 1 217 ? -16.890 -6.570 -1.334 1.00 97.88 217 LEU A C 1
ATOM 1841 O O . LEU A 1 217 ? -16.452 -6.687 -2.473 1.00 97.88 217 LEU A O 1
ATOM 1845 N N . LEU A 1 218 ? -17.789 -5.639 -1.004 1.00 98.44 218 LEU A N 1
ATOM 1846 C CA . LEU A 1 218 ? -18.331 -4.677 -1.961 1.00 98.44 218 LEU A CA 1
ATOM 1847 C C . LEU A 1 218 ? -17.226 -3.833 -2.607 1.00 98.44 218 LEU A C 1
ATOM 1849 O O . LEU A 1 218 ? -17.206 -3.678 -3.825 1.00 98.44 218 LEU A O 1
ATOM 1853 N N . GLY A 1 219 ? -16.285 -3.316 -1.813 1.00 98.38 219 GLY A N 1
ATOM 1854 C CA . GLY A 1 219 ? -15.159 -2.552 -2.343 1.00 98.38 219 GLY A CA 1
ATOM 1855 C C . GLY A 1 219 ? -14.273 -3.384 -3.269 1.00 98.38 219 GLY A C 1
ATOM 1856 O O . GLY A 1 219 ? -13.957 -2.929 -4.365 1.00 98.38 219 GLY A O 1
ATOM 1857 N N . ILE A 1 220 ? -13.933 -4.617 -2.885 1.00 97.56 220 ILE A N 1
ATOM 1858 C CA . ILE A 1 220 ? -13.156 -5.530 -3.737 1.00 97.56 220 ILE A CA 1
ATOM 1859 C C . ILE A 1 220 ? -13.892 -5.802 -5.051 1.00 97.56 220 ILE A C 1
ATOM 1861 O O . ILE A 1 220 ? -13.280 -5.674 -6.104 1.00 97.56 220 ILE A O 1
ATOM 1865 N N . ILE A 1 221 ? -15.195 -6.106 -5.013 1.00 97.19 221 ILE A N 1
ATOM 1866 C CA . ILE A 1 221 ? -16.007 -6.328 -6.222 1.00 97.19 221 ILE A CA 1
ATOM 1867 C C . ILE A 1 221 ? -15.934 -5.113 -7.150 1.00 97.19 221 ILE A C 1
ATOM 1869 O O . ILE A 1 221 ? -15.663 -5.272 -8.337 1.00 97.19 221 ILE A O 1
ATOM 1873 N N . ILE A 1 222 ? -16.105 -3.901 -6.613 1.00 98.00 222 ILE A N 1
ATOM 1874 C CA . ILE A 1 222 ? -15.978 -2.661 -7.392 1.00 98.00 222 ILE A CA 1
ATOM 1875 C C . ILE A 1 222 ? -14.582 -2.556 -8.019 1.00 98.00 222 ILE A C 1
ATOM 1877 O O . ILE A 1 222 ? -14.470 -2.279 -9.207 1.00 98.00 222 ILE A O 1
ATOM 1881 N N . GLY A 1 223 ? -13.517 -2.812 -7.255 1.00 96.88 223 GLY A N 1
ATOM 1882 C CA . GLY A 1 223 ? -12.149 -2.760 -7.774 1.00 96.88 223 GLY A CA 1
ATOM 1883 C C . GLY A 1 223 ? -11.887 -3.792 -8.874 1.00 96.88 223 GLY A C 1
ATOM 1884 O O . GLY A 1 223 ? -11.283 -3.460 -9.885 1.00 96.88 223 GLY A O 1
ATOM 1885 N N . VAL A 1 224 ? -12.401 -5.016 -8.731 1.00 95.12 224 VAL A N 1
ATOM 1886 C CA . VAL A 1 224 ? -12.294 -6.059 -9.762 1.00 95.12 224 VAL A CA 1
ATOM 1887 C C . VAL A 1 224 ? -13.041 -5.660 -11.033 1.00 95.12 224 VAL A C 1
ATOM 1889 O O . VAL A 1 224 ? -12.491 -5.811 -12.119 1.00 95.12 224 VAL A O 1
ATOM 1892 N N . ILE A 1 225 ? -14.257 -5.116 -10.915 1.00 95.75 225 ILE A N 1
ATOM 1893 C CA . 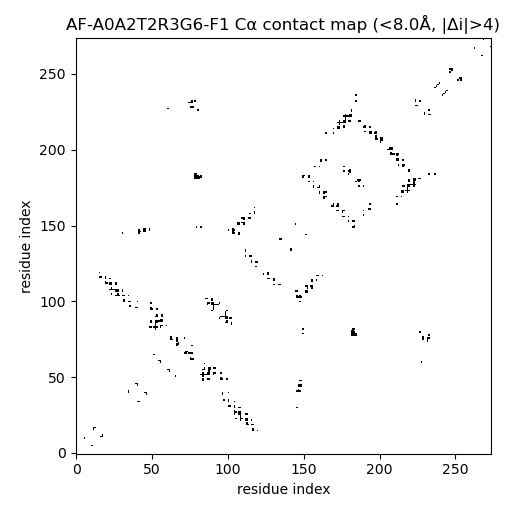ILE A 1 225 ? -15.039 -4.632 -12.066 1.00 95.75 225 ILE A CA 1
ATOM 1894 C C . ILE A 1 225 ? -14.308 -3.490 -12.783 1.00 95.75 225 ILE A C 1
ATOM 1896 O O . ILE A 1 225 ? -14.288 -3.454 -14.008 1.00 95.75 225 ILE A O 1
ATOM 1900 N N . LEU A 1 226 ? -13.676 -2.581 -12.036 1.00 94.81 226 LEU A N 1
ATOM 1901 C CA . LEU A 1 226 ? -12.898 -1.474 -12.600 1.00 94.81 226 LEU A CA 1
ATOM 1902 C C . LEU A 1 226 ? -11.550 -1.911 -13.192 1.00 94.81 226 LEU A C 1
ATOM 1904 O O . LEU A 1 226 ? -10.920 -1.137 -13.911 1.00 94.81 226 LEU A O 1
ATOM 1908 N N . HIS A 1 227 ? -11.078 -3.118 -12.879 1.00 92.44 227 H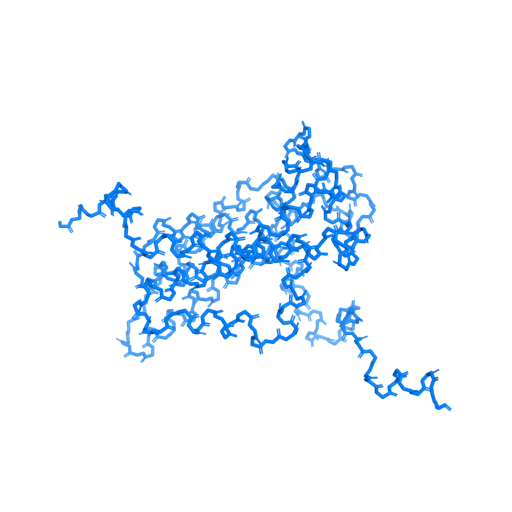IS A N 1
ATOM 1909 C CA . HIS A 1 227 ? -9.807 -3.617 -13.383 1.00 92.44 227 HIS A CA 1
ATOM 1910 C C . HIS A 1 227 ? -9.895 -3.870 -14.898 1.00 92.44 227 HIS A C 1
ATOM 1912 O O . HIS A 1 227 ? -10.823 -4.564 -15.316 1.00 92.44 227 HIS A O 1
ATOM 1918 N N . PRO A 1 228 ? -8.920 -3.433 -15.725 1.00 89.31 228 PRO A N 1
ATOM 1919 C CA . PRO A 1 228 ? -8.963 -3.618 -17.183 1.00 89.31 228 PRO A CA 1
ATOM 1920 C C . PRO A 1 228 ? -9.185 -5.060 -17.658 1.00 89.31 228 PRO A C 1
ATOM 1922 O O . PRO A 1 228 ? -9.799 -5.301 -18.691 1.00 89.31 228 PRO A O 1
ATOM 1925 N N . SER A 1 229 ? -8.689 -6.024 -16.883 1.00 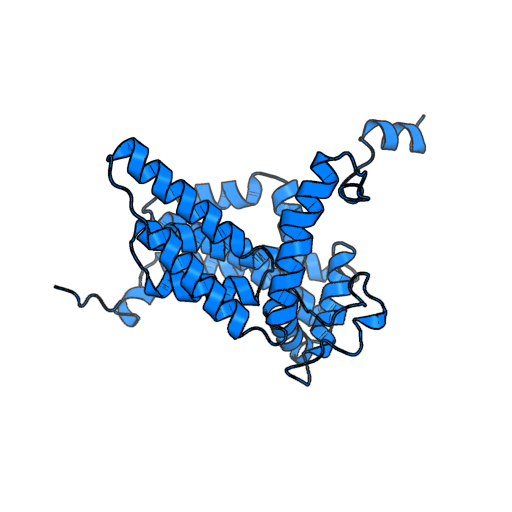87.94 229 SER A N 1
ATOM 1926 C CA . SER A 1 229 ? -8.837 -7.463 -17.137 1.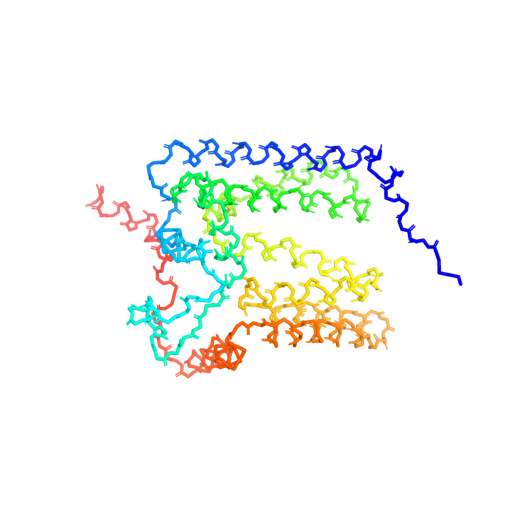00 87.94 229 SER A CA 1
ATOM 1927 C C . SER A 1 229 ? -9.646 -8.168 -16.033 1.00 87.94 229 SER A C 1
ATOM 1929 O O . SER A 1 229 ? -9.156 -9.123 -15.428 1.00 87.94 229 SER A O 1
ATOM 1931 N N . SER A 1 230 ? -10.861 -7.699 -15.724 1.00 89.38 230 SER A N 1
ATOM 1932 C CA . SER A 1 230 ? -11.681 -8.161 -14.582 1.00 89.38 230 SER A CA 1
ATOM 1933 C C . SER A 1 230 ? -11.881 -9.685 -14.523 1.00 89.38 230 SER A C 1
ATOM 1935 O O . SER A 1 230 ? -11.724 -10.299 -13.469 1.00 89.38 230 SER A O 1
ATOM 1937 N N . LEU A 1 231 ? -12.191 -10.328 -15.658 1.00 87.50 231 LEU A N 1
ATOM 1938 C CA . LEU A 1 231 ? -12.410 -11.783 -15.716 1.00 87.50 231 LEU A CA 1
ATOM 1939 C C . LEU A 1 231 ? -11.128 -12.570 -15.414 1.00 87.50 231 LEU A C 1
ATOM 1941 O O . LEU A 1 231 ? -11.153 -13.551 -14.668 1.00 87.50 231 LEU A O 1
ATOM 1945 N N . ASN A 1 232 ? -9.994 -12.110 -15.949 1.00 86.31 232 ASN A N 1
ATOM 1946 C CA . ASN A 1 232 ? -8.703 -12.739 -15.685 1.00 86.31 232 ASN A CA 1
ATOM 1947 C C . ASN A 1 232 ? -8.286 -12.546 -14.223 1.00 86.31 232 ASN A C 1
ATOM 1949 O O . ASN A 1 232 ? -7.690 -13.453 -13.652 1.00 86.31 232 ASN A O 1
ATOM 1953 N N . TYR A 1 233 ? -8.659 -11.430 -13.585 1.00 86.56 233 TYR A N 1
ATOM 1954 C CA . TYR A 1 233 ? -8.421 -11.205 -12.157 1.00 86.56 233 TYR A CA 1
ATOM 1955 C C . TYR A 1 233 ? -9.083 -12.291 -11.292 1.00 86.56 233 TYR A C 1
ATOM 1957 O O . TYR A 1 233 ? -8.445 -12.869 -10.412 1.00 86.56 233 TYR A O 1
ATOM 1965 N N . LEU A 1 234 ? -10.353 -12.624 -11.557 1.00 86.62 234 LEU A N 1
ATOM 1966 C CA . LEU A 1 234 ? -11.062 -13.676 -10.812 1.00 86.62 234 LEU A CA 1
ATOM 1967 C C . LEU A 1 234 ? -10.403 -15.048 -10.989 1.00 86.62 234 LEU A C 1
ATOM 1969 O O . LEU A 1 234 ? -10.272 -15.817 -10.033 1.00 86.62 234 LEU A O 1
ATOM 1973 N N . ARG A 1 235 ? -9.941 -15.350 -12.205 1.00 85.06 235 ARG A N 1
ATOM 1974 C CA . ARG A 1 235 ? -9.219 -16.593 -12.482 1.00 85.06 235 ARG A CA 1
ATOM 1975 C C . ARG A 1 235 ? -7.849 -16.628 -11.805 1.00 85.06 235 ARG A C 1
ATOM 1977 O O . ARG A 1 235 ? -7.495 -17.658 -11.236 1.00 85.06 235 ARG A O 1
ATOM 1984 N N . GLN A 1 236 ? -7.108 -15.523 -11.814 1.00 83.62 236 GLN A N 1
ATOM 1985 C CA . GLN A 1 236 ? -5.839 -15.384 -11.099 1.00 83.62 236 GLN A CA 1
ATOM 1986 C C . GLN A 1 236 ? -6.026 -15.653 -9.607 1.00 83.62 236 GLN A C 1
ATOM 1988 O O . GLN A 1 236 ? -5.277 -16.437 -9.031 1.00 83.62 236 GLN A O 1
ATOM 1993 N N . PHE A 1 237 ? -7.069 -15.084 -8.998 1.00 85.06 237 PHE A N 1
ATOM 1994 C CA . PHE A 1 237 ? -7.413 -15.359 -7.607 1.00 85.06 237 PHE A CA 1
ATOM 1995 C C . PHE A 1 237 ? -7.630 -16.859 -7.359 1.00 85.06 237 PHE A C 1
ATOM 1997 O O . PHE A 1 237 ? -7.037 -17.420 -6.437 1.00 85.06 237 PHE A O 1
ATOM 2004 N N . TYR A 1 238 ? -8.411 -17.532 -8.211 1.00 86.75 238 TYR A N 1
ATOM 2005 C CA . TYR A 1 238 ? -8.619 -18.980 -8.121 1.00 86.75 238 TYR A CA 1
ATOM 2006 C C . TYR A 1 238 ? -7.301 -19.771 -8.206 1.00 86.75 238 TYR A C 1
ATOM 2008 O O . TYR A 1 238 ? -7.094 -20.726 -7.452 1.00 86.75 238 TYR A O 1
ATOM 2016 N N . VAL A 1 239 ? -6.391 -19.365 -9.097 1.00 84.12 239 VAL A N 1
ATOM 2017 C CA . VAL A 1 239 ? -5.080 -20.006 -9.253 1.00 84.12 239 VAL A CA 1
ATOM 2018 C C . VAL A 1 239 ? -4.203 -19.768 -8.021 1.00 84.12 239 VAL A C 1
ATOM 2020 O O . VAL A 1 239 ? -3.689 -20.726 -7.447 1.00 84.12 239 VAL A O 1
ATOM 2023 N N . HIS A 1 240 ? -4.043 -18.517 -7.592 1.00 80.94 240 HIS A N 1
ATOM 2024 C CA . HIS A 1 240 ? -3.108 -18.138 -6.532 1.00 80.94 240 HIS A CA 1
ATOM 2025 C C . HIS A 1 240 ? -3.546 -18.581 -5.136 1.00 80.94 240 HIS A C 1
ATOM 2027 O O . HIS A 1 240 ? -2.693 -18.818 -4.282 1.00 80.94 240 HIS A O 1
ATOM 2033 N N . VAL A 1 241 ? -4.854 -18.712 -4.899 1.00 84.62 241 VAL A N 1
ATOM 2034 C CA . VAL A 1 241 ? -5.390 -19.019 -3.570 1.00 84.62 241 VAL A CA 1
ATOM 2035 C C . VAL A 1 241 ? -5.908 -20.464 -3.509 1.00 84.62 241 VAL A C 1
ATOM 2037 O O . VAL A 1 241 ? -5.141 -21.311 -3.047 1.00 84.62 241 VAL A O 1
ATOM 2040 N N . PRO A 1 242 ? -7.119 -20.819 -3.996 1.00 87.69 242 PRO A N 1
ATOM 2041 C CA . PRO A 1 242 ? -7.607 -22.197 -3.945 1.00 87.69 242 PRO A CA 1
ATOM 2042 C C . PRO A 1 242 ? -6.673 -23.235 -4.571 1.00 87.69 242 PRO A C 1
ATOM 2044 O O . PRO A 1 242 ? -6.373 -24.242 -3.935 1.00 87.69 242 PRO A O 1
ATOM 2047 N N . LYS A 1 243 ? -6.209 -23.015 -5.809 1.00 88.12 243 LYS A N 1
ATOM 2048 C CA . LYS A 1 243 ? -5.471 -24.040 -6.560 1.00 88.12 243 LYS A CA 1
ATOM 2049 C C . LYS A 1 243 ? -4.087 -24.288 -5.968 1.00 88.12 243 LYS A C 1
ATOM 2051 O O . LYS A 1 243 ? -3.743 -25.441 -5.729 1.00 88.12 243 LYS A O 1
ATOM 2056 N N . ILE A 1 244 ? -3.302 -23.241 -5.699 1.00 85.81 244 ILE A N 1
ATOM 2057 C CA . ILE A 1 244 ? -1.991 -23.393 -5.046 1.00 85.81 244 ILE A CA 1
ATOM 2058 C C . ILE A 1 244 ? -2.139 -24.031 -3.661 1.00 85.81 244 ILE A C 1
ATOM 2060 O O . ILE A 1 244 ? -1.352 -24.912 -3.318 1.00 85.81 244 ILE A O 1
ATOM 2064 N N . PHE A 1 245 ? -3.144 -23.627 -2.877 1.00 86.75 245 PHE A N 1
ATOM 2065 C CA . PHE A 1 245 ? -3.392 -24.223 -1.566 1.00 86.75 245 PHE A CA 1
ATOM 2066 C C . PHE A 1 245 ? -3.726 -25.716 -1.676 1.00 86.75 245 PHE A C 1
ATOM 2068 O O . PHE A 1 245 ? -3.094 -26.529 -1.008 1.00 86.75 245 PHE A O 1
ATOM 2075 N N . TYR A 1 246 ? -4.637 -26.089 -2.579 1.00 90.69 246 TYR A N 1
ATOM 2076 C CA . TYR A 1 246 ? -4.982 -27.484 -2.854 1.00 90.69 246 TYR A CA 1
ATOM 2077 C C . TYR A 1 246 ? -3.769 -28.310 -3.301 1.00 90.69 246 TYR A C 1
ATOM 2079 O O . TYR A 1 246 ? -3.519 -29.373 -2.742 1.00 90.69 246 TYR A O 1
ATOM 2087 N N . LEU A 1 247 ? -2.971 -27.802 -4.249 1.00 89.19 247 LEU A N 1
ATOM 2088 C CA . LEU A 1 247 ? -1.759 -28.475 -4.729 1.00 89.19 247 LEU A CA 1
ATOM 2089 C C . LEU A 1 247 ? -0.762 -28.729 -3.590 1.00 89.19 247 LEU A C 1
ATOM 2091 O O . LEU A 1 247 ? -0.207 -29.822 -3.490 1.00 89.19 247 LEU A O 1
ATOM 2095 N N . LYS A 1 248 ? -0.571 -27.750 -2.696 1.00 86.12 248 LYS A N 1
ATOM 2096 C CA . LYS A 1 248 ? 0.268 -27.925 -1.503 1.00 86.12 248 LYS A CA 1
ATOM 2097 C C . LYS A 1 248 ? -0.299 -28.973 -0.546 1.00 86.12 248 LYS A C 1
ATOM 2099 O O . LYS A 1 248 ? 0.475 -29.772 -0.028 1.00 86.12 248 LYS A O 1
ATOM 2104 N N . LEU A 1 249 ? -1.617 -28.996 -0.332 1.00 90.00 249 LEU A N 1
ATOM 2105 C CA . LEU A 1 249 ? -2.267 -29.985 0.536 1.00 90.00 249 LEU A CA 1
ATOM 2106 C C . LEU A 1 249 ? -2.071 -31.423 0.042 1.00 90.00 249 LEU A C 1
ATOM 2108 O O . LEU A 1 249 ? -1.858 -32.312 0.858 1.00 90.00 249 LEU A O 1
ATOM 2112 N N . ILE A 1 250 ? -2.093 -31.650 -1.274 1.00 94.12 250 ILE A N 1
ATOM 2113 C CA . ILE A 1 250 ? -1.866 -32.980 -1.866 1.00 94.12 250 ILE A CA 1
ATOM 2114 C C . ILE A 1 250 ? -0.374 -33.308 -2.076 1.00 94.12 250 ILE A C 1
ATOM 2116 O O . ILE A 1 250 ? -0.042 -34.288 -2.736 1.00 94.12 250 ILE A O 1
ATOM 2120 N N . GLY A 1 251 ? 0.537 -32.491 -1.535 1.00 89.94 251 GLY A N 1
ATOM 2121 C CA . GLY A 1 251 ? 1.975 -32.766 -1.529 1.00 89.94 251 GLY A CA 1
ATOM 2122 C C . GLY A 1 251 ? 2.734 -32.372 -2.800 1.00 89.94 251 GLY A C 1
ATOM 2123 O O . GLY A 1 251 ? 3.895 -32.753 -2.955 1.00 89.94 251 GLY A O 1
ATOM 2124 N N . VAL A 1 252 ? 2.137 -31.589 -3.706 1.00 89.12 252 VAL A N 1
ATOM 2125 C CA . VAL A 1 252 ? 2.854 -31.090 -4.889 1.00 89.12 252 VAL A CA 1
ATOM 2126 C C . VAL A 1 252 ? 3.932 -30.099 -4.452 1.00 89.12 252 VAL A C 1
ATOM 2128 O O . VAL A 1 252 ? 3.649 -29.036 -3.891 1.00 89.12 252 VAL A O 1
ATOM 2131 N N . LYS A 1 253 ? 5.192 -30.429 -4.755 1.00 83.19 253 LYS A N 1
ATOM 2132 C CA . LYS A 1 253 ? 6.338 -29.538 -4.553 1.00 83.19 253 LYS A CA 1
ATOM 2133 C C . LYS A 1 253 ? 6.326 -28.443 -5.612 1.00 83.19 253 LYS A C 1
ATOM 2135 O O . LYS A 1 253 ? 6.883 -28.594 -6.695 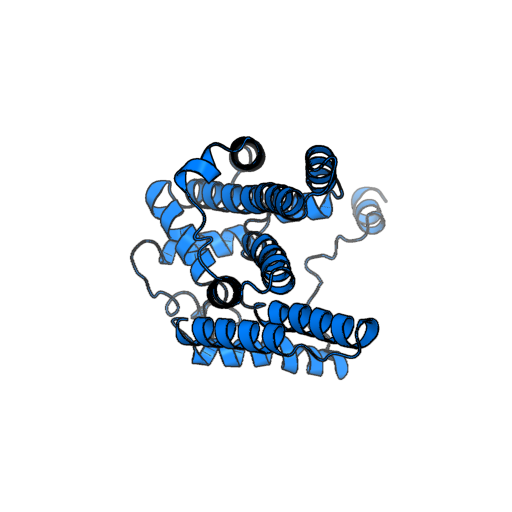1.00 83.19 253 LYS A O 1
ATOM 2140 N N . LEU A 1 254 ? 5.671 -27.335 -5.293 1.00 76.69 254 LEU A N 1
ATOM 2141 C CA . LEU A 1 254 ? 5.763 -26.130 -6.105 1.00 76.69 254 LEU A CA 1
ATOM 2142 C C . LEU A 1 254 ? 7.157 -25.506 -5.922 1.00 76.69 254 LEU A C 1
ATOM 2144 O O . LEU A 1 254 ? 7.643 -25.462 -4.787 1.00 76.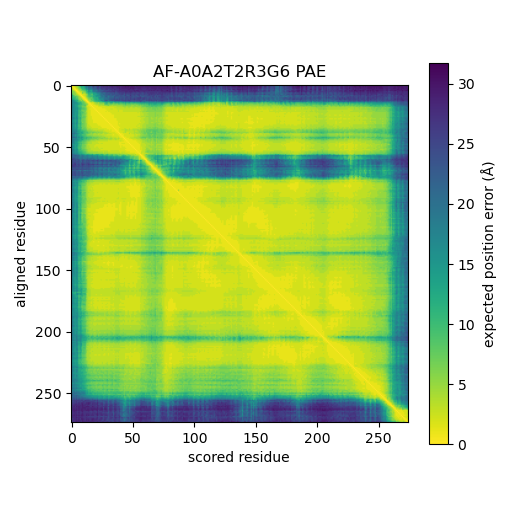69 254 LEU A O 1
ATOM 2148 N N . PRO A 1 255 ? 7.790 -24.982 -6.986 1.00 69.25 255 PRO A N 1
ATOM 2149 C CA . PRO A 1 255 ? 9.043 -24.236 -6.901 1.00 69.25 255 PRO A CA 1
ATOM 2150 C C . PRO A 1 255 ? 8.790 -22.843 -6.295 1.00 69.25 255 PRO A C 1
ATOM 2152 O O . PRO A 1 255 ? 9.015 -21.816 -6.918 1.00 69.25 255 PRO A O 1
ATOM 2155 N N . THR A 1 256 ? 8.257 -22.801 -5.076 1.00 62.28 256 THR A N 1
ATOM 2156 C CA . THR A 1 256 ? 7.897 -21.583 -4.344 1.00 62.28 256 THR A CA 1
ATOM 2157 C C . THR A 1 256 ? 8.700 -21.529 -3.051 1.00 62.28 256 THR A C 1
ATOM 2159 O O . THR A 1 256 ? 8.738 -22.523 -2.331 1.00 62.28 256 THR A O 1
ATOM 2162 N N . GLY A 1 257 ? 9.312 -20.384 -2.733 1.00 52.66 257 GLY A N 1
ATOM 2163 C CA . GLY A 1 257 ? 10.073 -20.184 -1.489 1.00 52.66 257 GLY A CA 1
ATOM 2164 C C . GLY A 1 257 ? 11.593 -20.360 -1.604 1.00 52.66 257 GLY A C 1
ATOM 2165 O O . GLY A 1 257 ? 12.308 -19.976 -0.686 1.00 52.66 257 GLY A O 1
ATOM 2166 N N . ASN A 1 258 ? 12.104 -20.834 -2.746 1.00 49.88 258 ASN A N 1
ATOM 2167 C CA . ASN A 1 258 ? 13.551 -20.927 -2.996 1.00 49.88 258 ASN A CA 1
ATOM 2168 C C . ASN A 1 258 ? 14.229 -19.559 -3.207 1.00 49.88 258 ASN A C 1
ATOM 2170 O O . ASN A 1 258 ? 15.446 -19.465 -3.106 1.00 49.88 258 ASN A O 1
ATOM 2174 N N . GLU A 1 259 ? 13.460 -18.493 -3.443 1.00 46.66 259 GLU A N 1
ATOM 2175 C CA . GLU A 1 259 ? 13.958 -17.111 -3.561 1.00 46.66 259 GLU A CA 1
ATOM 2176 C C . GLU A 1 259 ? 14.475 -16.546 -2.225 1.00 46.66 259 GLU A C 1
ATOM 2178 O O . GLU A 1 259 ? 15.263 -15.605 -2.209 1.00 46.66 259 GLU A O 1
ATOM 2183 N N . ILE A 1 260 ? 14.045 -17.131 -1.097 1.00 41.59 260 ILE A N 1
ATOM 2184 C CA . ILE A 1 260 ? 14.513 -16.806 0.262 1.00 41.59 260 ILE A CA 1
ATOM 2185 C C . ILE A 1 260 ? 15.276 -17.998 0.859 1.00 41.59 260 ILE A C 1
ATOM 2187 O O . ILE A 1 260 ? 15.449 -18.086 2.072 1.00 41.59 260 ILE A O 1
ATOM 2191 N N . ASN A 1 261 ? 15.794 -18.909 0.028 1.00 44.38 261 ASN A N 1
ATOM 2192 C CA . ASN A 1 261 ? 16.935 -19.705 0.463 1.00 44.38 261 ASN A CA 1
ATOM 2193 C C . ASN A 1 261 ? 18.149 -18.773 0.459 1.00 44.38 261 ASN A C 1
ATOM 2195 O O . ASN A 1 261 ? 19.008 -18.824 -0.421 1.00 44.38 261 ASN A O 1
ATOM 2199 N N . MET A 1 262 ? 18.243 -17.923 1.488 1.00 46.31 262 MET A N 1
ATOM 2200 C CA . MET A 1 262 ? 19.563 -17.651 2.029 1.00 46.31 262 MET A CA 1
ATOM 2201 C C . MET A 1 262 ? 20.084 -19.028 2.410 1.00 46.31 262 MET A C 1
ATOM 2203 O O . MET A 1 262 ? 19.672 -19.578 3.430 1.00 46.31 262 MET A O 1
ATOM 2207 N N . ARG A 1 263 ? 20.910 -19.626 1.542 1.00 50.44 263 ARG A N 1
ATOM 2208 C CA . ARG A 1 263 ? 21.785 -20.730 1.934 1.00 50.44 263 ARG A CA 1
ATOM 2209 C C . ARG A 1 263 ? 22.286 -20.368 3.320 1.00 50.44 263 ARG A C 1
ATOM 2211 O O . ARG A 1 263 ? 22.810 -19.262 3.484 1.00 50.44 263 ARG A O 1
ATOM 2218 N N . GLY A 1 264 ? 21.966 -21.195 4.316 1.00 52.75 264 GLY A N 1
ATOM 2219 C CA . GLY A 1 264 ? 22.184 -20.826 5.711 1.00 52.75 264 GLY A CA 1
ATOM 2220 C C . GLY A 1 264 ? 23.613 -20.319 5.871 1.00 52.75 264 GLY A C 1
ATOM 2221 O O . GLY A 1 264 ? 24.500 -20.793 5.169 1.00 52.75 264 GLY A O 1
ATOM 2222 N N . PHE A 1 265 ? 23.855 -19.355 6.758 1.00 54.03 265 PHE A N 1
ATOM 2223 C CA . PHE A 1 265 ? 25.187 -18.773 6.987 1.00 54.03 265 PHE A CA 1
ATOM 2224 C C . PHE A 1 265 ? 26.317 -19.832 7.023 1.00 54.03 265 PHE A C 1
ATOM 2226 O O . PHE A 1 265 ? 27.401 -19.617 6.489 1.00 54.03 265 PHE A O 1
ATOM 2233 N N . ILE A 1 266 ? 26.009 -21.031 7.533 1.00 60.78 266 ILE A N 1
ATOM 2234 C CA . ILE A 1 266 ? 26.864 -22.227 7.532 1.00 60.78 266 ILE A CA 1
ATOM 2235 C C . ILE A 1 266 ? 27.221 -22.741 6.121 1.00 60.78 266 ILE A C 1
ATOM 2237 O O . ILE A 1 266 ? 28.375 -23.075 5.883 1.00 60.78 266 ILE A O 1
ATOM 2241 N N . GLU A 1 267 ? 26.286 -22.818 5.173 1.00 66.69 267 GLU A N 1
ATOM 2242 C CA . GLU A 1 267 ? 26.581 -23.183 3.776 1.00 66.69 267 GLU A CA 1
ATOM 2243 C C . GLU A 1 267 ? 27.422 -22.119 3.062 1.00 66.69 267 GLU A C 1
ATOM 2245 O O . GLU A 1 267 ? 28.243 -22.450 2.208 1.00 66.69 267 GLU A O 1
ATOM 2250 N N . LEU A 1 268 ? 27.237 -20.845 3.415 1.00 63.66 268 LEU A N 1
ATOM 2251 C CA . LEU A 1 268 ? 28.010 -19.741 2.849 1.00 63.66 268 LEU A CA 1
ATOM 2252 C C . LEU A 1 268 ? 29.457 -19.744 3.367 1.00 63.66 268 LEU A C 1
ATOM 2254 O O . LEU A 1 268 ? 30.381 -19.502 2.590 1.00 63.66 268 LEU A O 1
ATOM 2258 N N . LEU A 1 269 ? 29.659 -20.102 4.640 1.00 62.69 269 LEU A N 1
ATOM 2259 C CA . LEU A 1 269 ? 30.980 -20.364 5.214 1.00 62.69 269 LEU A CA 1
ATOM 2260 C C . LEU A 1 269 ? 31.628 -21.612 4.606 1.00 62.69 269 LEU A C 1
ATOM 2262 O O . LEU A 1 269 ? 32.775 -21.549 4.176 1.00 62.69 269 LEU A O 1
ATOM 2266 N N . LYS A 1 270 ? 30.878 -22.714 4.483 1.00 76.62 270 LYS A N 1
ATOM 2267 C CA . LYS A 1 270 ? 31.376 -23.975 3.912 1.00 76.62 270 LYS A CA 1
ATOM 2268 C C . LYS A 1 270 ? 31.816 -23.884 2.456 1.00 76.62 270 LYS A C 1
ATOM 2270 O O . LYS A 1 270 ? 32.583 -24.719 2.019 1.00 76.62 270 LYS A O 1
ATOM 2275 N N . LYS A 1 271 ? 31.282 -22.942 1.679 1.00 69.06 271 LYS A N 1
ATOM 2276 C CA . LYS A 1 271 ? 31.642 -22.800 0.262 1.00 69.06 271 LYS A CA 1
ATOM 2277 C C . LYS A 1 271 ? 32.881 -21.926 0.046 1.00 69.06 271 LYS A C 1
ATOM 2279 O O . LYS A 1 271 ? 33.536 -22.061 -0.980 1.00 69.06 271 LYS A O 1
ATOM 2284 N N . ASN A 1 272 ? 33.148 -20.993 0.959 1.00 66.31 272 ASN A N 1
ATOM 2285 C CA . ASN A 1 272 ? 34.158 -19.953 0.754 1.00 66.31 272 ASN A CA 1
ATOM 2286 C C . ASN A 1 272 ? 35.349 -20.049 1.720 1.00 66.31 272 ASN A C 1
ATOM 2288 O O . ASN A 1 272 ? 36.365 -19.412 1.462 1.00 66.31 272 ASN A O 1
ATOM 2292 N N . TYR A 1 273 ? 35.227 -20.794 2.824 1.00 67.56 273 TYR A N 1
ATOM 2293 C CA . TYR A 1 273 ? 36.214 -20.782 3.912 1.00 67.56 273 TYR A CA 1
ATOM 2294 C C . TYR A 1 273 ? 36.500 -22.151 4.554 1.00 67.56 273 TYR A C 1
ATOM 2296 O O . TYR A 1 273 ? 37.369 -22.222 5.421 1.00 67.56 273 TYR A O 1
ATOM 2304 N N . LEU A 1 274 ? 35.792 -23.217 4.165 1.00 53.22 274 LEU A N 1
ATOM 2305 C CA . LEU A 1 274 ? 36.092 -24.611 4.528 1.00 53.22 274 LEU A CA 1
ATOM 2306 C C . LEU A 1 274 ? 36.256 -25.428 3.248 1.00 53.22 274 LEU A C 1
ATOM 2308 O O . LEU A 1 274 ? 37.029 -26.405 3.291 1.00 53.22 274 LEU A O 1
#

Sequence (274 aa):
MYSNLIDFKNTIKSKRWLWAVGYLVASFLFFFLIHLNLEGFFGSDAFYHAAHSSYYQDTFYHTQDWIKLHFLSTQSLDPYFLFHKGGGIFISWFGKELGFKIFGSLLSALVIASFYVLLKLFKVKHSHYWTLFFALSSSHFLMRLFLIRSYLLAIPLILFSYYFIKEEKWKWLILTSSFYALYYELSFFLILIASAFTISSYINNKKIKLKPVLYCLLGIIIGVILHPSSLNYLRQFYVHVPKIFYLKLIGVKLPTGNEINMRGFIELLKKNYL

Solvent-accessible surface area (backbone atoms only — not comparable to full-atom values): 14593 Å² total; per-residue (Å²): 146,85,81,81,72,74,59,63,76,68,52,61,73,37,70,68,49,56,50,31,51,48,40,27,52,53,37,22,51,55,45,32,57,53,48,70,74,40,86,77,60,57,58,75,67,27,55,54,47,40,56,58,6,55,58,32,51,86,46,96,79,69,46,71,77,67,30,72,80,40,100,57,39,93,52,62,59,63,62,34,44,49,42,29,40,53,28,2,55,36,17,69,75,54,40,62,67,57,9,33,43,52,44,30,16,47,34,35,8,43,35,56,17,41,50,36,47,48,30,56,75,70,64,45,79,66,38,66,59,55,39,51,45,62,66,66,68,37,71,70,60,45,54,54,51,59,39,49,52,54,62,38,55,49,53,38,48,52,55,50,38,54,52,22,52,76,70,67,36,54,71,57,27,20,52,48,27,15,51,36,34,32,23,29,71,69,38,66,55,52,40,54,54,25,44,52,50,22,52,51,37,26,74,78,66,75,42,80,52,58,63,46,34,54,35,29,48,51,11,30,52,51,13,36,69,71,31,97,40,34,72,49,50,57,51,48,50,46,46,70,45,61,48,47,51,51,40,49,74,76,64,52,85,64,100,67,70,69,92,69,58,68,63,50,71,67,57,55,42,52,73,76,78,104